Protein AF-A0A7S0KHK6-F1 (afdb_monomer_lite)

Sequence (262 aa):
MYAVAAAAARRMGAGAVAGDLAAAVVPAAARDAVLGWDGSGAPGTSSSSAAAAAARRASKTATTDGKKRKKGKGGAWGTAGAAEMEEYIASGGLIDQRGGVAGGGFAAATAATRAAALECLEAVLTSAGAALKPSVRTLADAAAAEAACAAVATATAPPSSPAFLEASTPAQLAVRSAAYDALLASVLAPRPFRPTNLALASALFRRARTFDPALARVAGRAMLCLEAVVHPAAPPLHPRAIAPPRELLYGGGGGGGGDDDG

Organism: Micromonas pusilla (NCBI:txid38833)

Secondary structure (DSSP, 8-state):
-HHHHHHHHHHS-HHHIIIIIHHHHHHHHHHHHHH---S--STT-SSHHHHHHHHHHHHHHS-S-----------TT-STTHHHHHHHHHTTTTGGG-PPPPPSHHHHHHHHHHHHHHHHHHHHHHHHTTTS-HHHHHHHHHHHHHHHHHHHHHHTS-TTSHHHHHHTSHHHHHHHHHHHHHHHHHHHS--SS--TTHHHHHHHHHHHHHH-TTTHHHHHHHHHHHHHHHS--SS-SSGGGTS--HHHHS------------

pLDDT: mean 73.29, std 21.44, range [31.55, 97.62]

Radius of gyration: 22.01 Å; chains: 1; bounding box: 81×47×45 Å

Foldseek 3Di:
DLLVLLVCLLVDAQVVLQPPSLVPQLVVLLLLLQQFDPPPPDVPDDDCVVVVVVLVVVVVVPPPDDDPDDPPQDPPAGCQPVVLVVVCVSVVHSVNVHDDDDDDPSVLNRLQSNLSSLSSLLSSLQRHLAPHDSNSLSSLLSSLLNLQVVLLCLLQDDPPDPSVVVCPDPSNVSSNLSSLSSNLSQQPRDDPDHRPCLVVLLVSLVSCLVRNVSCVVVSVVSNVVSCCVVCVPDDPPDPCVVPPPPCVPPDDDDDDDDPDDD

Structure (mmCIF, N/CA/C/O backbone):
data_AF-A0A7S0KHK6-F1
#
_entry.id   AF-A0A7S0KHK6-F1
#
loop_
_atom_site.group_PDB
_atom_site.id
_atom_site.type_symbol
_atom_site.label_atom_id
_atom_site.label_alt_id
_atom_site.label_comp_id
_atom_site.label_asym_id
_atom_site.label_entity_id
_atom_site.label_seq_id
_atom_site.pdbx_PDB_ins_code
_atom_site.Cartn_x
_atom_site.Cartn_y
_atom_site.Cartn_z
_atom_site.occupancy
_atom_site.B_iso_or_equiv
_atom_site.auth_seq_id
_atom_site.auth_comp_id
_atom_site.auth_asym_id
_atom_site.auth_atom_id
_atom_site.pdbx_PDB_model_num
ATOM 1 N N . MET A 1 1 ? 5.853 -14.079 8.523 1.00 81.88 1 MET A N 1
ATOM 2 C CA . MET A 1 1 ? 5.115 -13.286 9.532 1.00 81.88 1 MET A CA 1
ATOM 3 C C . MET A 1 1 ? 4.101 -12.351 8.871 1.00 81.88 1 MET A C 1
ATOM 5 O O . MET A 1 1 ? 2.916 -12.543 9.107 1.00 81.88 1 MET A O 1
ATOM 9 N N . TYR A 1 2 ? 4.510 -11.454 7.963 1.00 92.00 2 TYR A N 1
ATOM 10 C CA . TYR A 1 2 ? 3.593 -10.513 7.292 1.00 92.00 2 TYR A CA 1
ATOM 11 C C . TYR A 1 2 ? 2.405 -11.147 6.561 1.00 92.00 2 TYR A C 1
ATOM 13 O O . TYR A 1 2 ? 1.289 -10.676 6.728 1.00 92.00 2 TYR A O 1
ATOM 21 N N . ALA A 1 3 ? 2.594 -12.257 5.841 1.00 91.00 3 ALA A N 1
ATOM 22 C CA . ALA A 1 3 ? 1.481 -12.940 5.168 1.00 91.00 3 ALA A CA 1
ATOM 23 C C . ALA A 1 3 ? 0.381 -13.409 6.146 1.00 91.00 3 ALA A C 1
ATOM 25 O O . ALA A 1 3 ? -0.808 -13.294 5.856 1.00 91.00 3 ALA A O 1
ATOM 26 N N . VAL A 1 4 ? 0.775 -13.892 7.331 1.00 92.62 4 VAL A N 1
ATOM 27 C CA . VAL A 1 4 ? -0.163 -14.311 8.385 1.00 92.62 4 VAL A CA 1
ATOM 28 C C . VAL A 1 4 ? -0.861 -13.094 8.986 1.00 92.62 4 VAL A C 1
ATOM 30 O O . VAL A 1 4 ? -2.076 -13.112 9.146 1.00 92.62 4 VAL A O 1
ATOM 33 N N . ALA A 1 5 ? -0.116 -12.018 9.256 1.00 92.62 5 ALA A N 1
ATOM 34 C CA . ALA A 1 5 ? -0.681 -10.769 9.757 1.00 92.62 5 ALA A CA 1
ATOM 35 C C . ALA A 1 5 ? -1.666 -10.137 8.759 1.00 92.62 5 ALA A C 1
ATOM 37 O O . ALA A 1 5 ? -2.739 -9.700 9.162 1.00 92.62 5 ALA A O 1
ATOM 38 N N . ALA A 1 6 ? -1.359 -10.161 7.461 1.00 93.94 6 ALA A N 1
ATOM 39 C CA . ALA A 1 6 ? -2.245 -9.688 6.403 1.00 93.94 6 ALA A CA 1
ATOM 40 C C . ALA A 1 6 ? -3.526 -10.534 6.320 1.00 93.94 6 ALA A C 1
ATOM 42 O O . ALA A 1 6 ? -4.631 -9.996 6.252 1.00 93.94 6 ALA A O 1
ATOM 43 N N . ALA A 1 7 ? -3.400 -11.865 6.370 1.00 93.88 7 ALA A N 1
ATOM 44 C CA . ALA A 1 7 ? -4.550 -12.767 6.383 1.00 93.88 7 ALA A CA 1
ATOM 45 C C . ALA A 1 7 ? -5.432 -12.567 7.627 1.00 93.88 7 ALA A C 1
ATOM 47 O O . ALA A 1 7 ? -6.658 -12.579 7.512 1.00 93.88 7 ALA A O 1
ATOM 48 N N . ALA A 1 8 ? -4.817 -12.351 8.793 1.00 92.19 8 ALA A N 1
ATOM 49 C CA . ALA A 1 8 ? -5.516 -12.039 10.033 1.00 92.19 8 ALA A CA 1
ATOM 50 C C . ALA A 1 8 ? -6.232 -10.685 9.936 1.00 92.19 8 ALA A C 1
ATOM 52 O O . ALA A 1 8 ? -7.435 -10.622 10.175 1.00 92.19 8 ALA A O 1
ATOM 53 N N . ALA A 1 9 ? -5.539 -9.633 9.487 1.00 92.69 9 ALA A N 1
ATOM 54 C CA . ALA A 1 9 ? -6.107 -8.296 9.337 1.00 92.69 9 ALA A CA 1
ATOM 55 C C . ALA A 1 9 ? -7.369 -8.301 8.462 1.00 92.69 9 ALA A C 1
ATOM 57 O O . ALA A 1 9 ? -8.385 -7.754 8.871 1.00 92.69 9 ALA A O 1
ATOM 58 N N . ARG A 1 10 ? -7.345 -9.014 7.327 1.00 93.81 10 ARG A N 1
ATOM 59 C CA . ARG A 1 10 ? -8.491 -9.116 6.401 1.00 93.81 10 ARG A CA 1
ATOM 60 C C . ARG A 1 10 ? -9.704 -9.862 6.962 1.00 93.81 10 ARG A C 1
ATOM 62 O O . ARG A 1 10 ? -10.789 -9.755 6.398 1.00 93.81 10 ARG A O 1
ATOM 69 N N . ARG A 1 11 ? -9.528 -10.678 8.005 1.00 92.31 11 ARG A N 1
ATOM 70 C CA . ARG A 1 11 ? -10.595 -11.516 8.589 1.00 92.31 11 ARG A CA 1
ATOM 71 C C . ARG A 1 11 ? -11.067 -11.030 9.953 1.00 92.31 11 ARG A C 1
ATOM 73 O O . ARG A 1 11 ? -12.131 -11.437 10.408 1.00 92.31 11 ARG A O 1
ATOM 80 N N . MET A 1 12 ? -10.272 -10.202 10.616 1.00 88.88 12 MET A N 1
ATOM 81 C CA . MET A 1 12 ? -10.577 -9.653 11.929 1.00 88.88 12 MET A CA 1
ATOM 82 C C . MET A 1 12 ? -11.410 -8.373 11.810 1.00 88.88 12 MET A C 1
ATOM 84 O O . MET A 1 12 ? -11.347 -7.651 10.820 1.00 88.88 12 MET A O 1
ATOM 88 N N . GLY A 1 13 ? -12.183 -8.065 12.852 1.00 84.94 13 GLY A N 1
ATOM 89 C CA . GLY A 1 13 ? -12.874 -6.780 12.947 1.00 84.94 13 GLY A CA 1
ATOM 90 C C . GLY A 1 13 ? -11.894 -5.618 13.145 1.00 84.94 13 GLY A C 1
ATOM 91 O O . GLY A 1 13 ? -10.849 -5.782 13.781 1.00 84.94 13 GLY A O 1
ATOM 92 N N . ALA A 1 14 ? -12.267 -4.427 12.666 1.00 86.31 14 ALA A N 1
ATOM 93 C CA . ALA A 1 14 ? -11.428 -3.224 12.694 1.00 86.31 14 ALA A CA 1
ATOM 94 C C . ALA A 1 14 ? -10.821 -2.919 14.077 1.00 86.31 14 ALA A C 1
ATOM 96 O O . ALA A 1 14 ? -9.656 -2.543 14.165 1.00 86.31 14 ALA A O 1
ATOM 97 N N . GLY A 1 15 ? -11.576 -3.133 15.163 1.00 85.19 15 GLY A N 1
ATOM 98 C CA . GLY A 1 15 ? -11.089 -2.912 16.530 1.00 85.19 15 GLY A CA 1
ATOM 99 C C . GLY A 1 15 ? -9.951 -3.853 16.941 1.00 85.19 15 GLY A C 1
ATOM 100 O O . GLY A 1 15 ? -8.974 -3.410 17.536 1.00 85.19 15 GLY A O 1
ATOM 101 N N . ALA A 1 16 ? -10.034 -5.134 16.572 1.00 86.62 16 ALA A N 1
ATOM 102 C CA . ALA A 1 16 ? -9.011 -6.122 16.914 1.00 86.62 16 ALA A CA 1
ATOM 103 C C . ALA A 1 16 ? -7.722 -5.919 16.099 1.00 86.62 16 ALA A C 1
ATOM 105 O O . ALA A 1 16 ? -6.622 -6.124 16.604 1.00 86.62 16 ALA A O 1
ATOM 106 N N . VAL A 1 17 ? -7.852 -5.468 14.848 1.00 90.62 17 VAL A N 1
ATOM 107 C CA . VAL A 1 17 ? -6.704 -5.103 14.008 1.00 90.62 17 VAL A CA 1
ATOM 108 C C . VAL A 1 17 ? -6.048 -3.813 14.504 1.00 90.62 17 VAL A C 1
ATOM 110 O O . VAL A 1 17 ? -4.824 -3.752 14.579 1.00 90.62 17 VAL A O 1
ATOM 113 N N . ALA A 1 18 ? -6.839 -2.798 14.868 1.00 89.31 18 ALA A N 1
ATOM 114 C CA . ALA A 1 18 ? -6.330 -1.498 15.302 1.00 89.31 18 ALA A CA 1
ATOM 115 C C . ALA A 1 18 ? -5.596 -1.512 16.650 1.00 89.31 18 ALA A C 1
ATOM 117 O O . ALA A 1 18 ? -4.790 -0.615 16.899 1.00 89.31 18 ALA A O 1
ATOM 118 N N . GLY A 1 19 ? -5.887 -2.499 17.501 1.00 87.44 19 GLY A N 1
ATOM 119 C CA . GLY A 1 19 ? -5.210 -2.715 18.776 1.00 87.44 19 GLY A CA 1
ATOM 120 C C . GLY A 1 19 ? -3.827 -3.348 18.605 1.00 87.44 19 GLY A C 1
ATOM 121 O O . GLY A 1 19 ? -2.930 -2.789 17.969 1.00 87.44 19 GLY A O 1
ATOM 122 N N . ASP A 1 20 ? -3.650 -4.531 19.188 1.00 85.69 20 ASP A N 1
ATOM 123 C CA . ASP A 1 20 ? -2.327 -5.146 19.338 1.00 85.69 20 ASP A CA 1
ATOM 124 C C . ASP A 1 20 ? -1.702 -5.573 18.005 1.00 85.69 20 ASP A C 1
ATOM 126 O O . ASP A 1 20 ? -0.485 -5.482 17.839 1.00 85.69 20 ASP A O 1
ATOM 130 N N . LEU A 1 21 ? -2.514 -5.985 17.023 1.00 90.69 21 LEU A N 1
ATOM 131 C CA . LEU A 1 21 ? -2.004 -6.446 15.730 1.00 90.69 21 LEU A CA 1
ATOM 132 C C . LEU A 1 21 ? -1.277 -5.323 14.979 1.00 90.69 21 LEU A C 1
ATOM 134 O O . LEU A 1 21 ? -0.127 -5.495 14.569 1.00 90.69 21 LEU A O 1
ATOM 138 N N . ALA A 1 22 ? -1.921 -4.166 14.807 1.00 91.12 22 ALA A N 1
ATOM 139 C CA . ALA A 1 22 ? -1.300 -3.036 14.129 1.00 91.12 22 ALA A CA 1
ATOM 140 C C . ALA A 1 22 ? -0.099 -2.496 14.916 1.00 91.12 22 ALA A C 1
ATOM 142 O O . ALA A 1 22 ? 0.933 -2.201 14.315 1.00 91.12 22 ALA A O 1
ATOM 143 N N . ALA A 1 23 ? -0.198 -2.416 16.247 1.00 87.81 23 ALA A N 1
ATOM 144 C CA . ALA A 1 23 ? 0.905 -1.963 17.092 1.00 87.81 23 ALA A CA 1
ATOM 145 C C . ALA A 1 23 ? 2.147 -2.865 16.977 1.00 87.81 23 ALA A C 1
ATOM 147 O O . ALA A 1 23 ? 3.268 -2.357 16.951 1.00 87.81 23 ALA A O 1
ATOM 148 N N . ALA A 1 24 ? 1.957 -4.183 16.865 1.00 89.62 24 ALA A N 1
ATOM 149 C CA . ALA A 1 24 ? 3.049 -5.143 16.751 1.00 89.62 24 ALA A CA 1
ATOM 150 C C . ALA A 1 24 ? 3.665 -5.195 15.344 1.00 89.62 24 ALA A C 1
ATOM 152 O O . ALA A 1 24 ? 4.881 -5.331 15.209 1.00 89.62 24 ALA A O 1
ATOM 153 N N . VAL A 1 25 ? 2.846 -5.110 14.289 1.00 93.25 25 VAL A N 1
ATOM 154 C CA . VAL A 1 25 ? 3.297 -5.436 12.925 1.00 93.25 25 VAL A CA 1
ATOM 155 C C . VAL A 1 25 ? 3.642 -4.202 12.095 1.00 93.25 25 VAL A C 1
ATOM 157 O O . VAL A 1 25 ? 4.604 -4.248 11.329 1.00 93.25 25 VAL A O 1
ATOM 160 N N . VAL A 1 26 ? 2.916 -3.089 12.242 1.00 91.81 26 VAL A N 1
ATOM 161 C CA . VAL A 1 26 ? 3.107 -1.900 11.387 1.00 91.81 26 VAL A CA 1
ATOM 162 C C . VAL A 1 26 ? 4.513 -1.302 11.496 1.00 91.81 26 VAL A C 1
ATOM 164 O O . VAL A 1 26 ? 5.059 -0.976 10.446 1.00 91.81 26 VAL A O 1
ATOM 167 N N . PRO A 1 27 ? 5.157 -1.181 12.675 1.00 90.12 27 PRO A N 1
ATOM 168 C CA . PRO A 1 27 ? 6.508 -0.621 12.745 1.00 90.12 27 PRO A CA 1
ATOM 169 C C . PRO A 1 27 ? 7.548 -1.426 11.955 1.00 90.12 27 PRO A C 1
ATOM 171 O O . PRO A 1 27 ? 8.357 -0.849 11.228 1.00 90.12 27 PRO A O 1
ATOM 174 N N . ALA A 1 28 ? 7.497 -2.757 12.059 1.00 88.56 28 ALA A N 1
ATOM 175 C CA . ALA A 1 28 ? 8.385 -3.646 11.317 1.00 88.56 28 ALA A CA 1
ATOM 176 C C . ALA A 1 28 ? 8.045 -3.649 9.819 1.00 88.56 28 ALA A C 1
ATOM 178 O O . ALA A 1 28 ? 8.931 -3.464 8.987 1.00 88.56 28 ALA A O 1
ATOM 179 N N . ALA A 1 29 ? 6.756 -3.754 9.476 1.00 92.25 29 ALA A N 1
ATOM 180 C CA . ALA A 1 29 ? 6.300 -3.751 8.089 1.00 92.25 29 ALA A CA 1
ATOM 181 C C . ALA A 1 29 ? 6.625 -2.429 7.376 1.00 92.25 29 ALA A C 1
ATOM 183 O O . ALA A 1 29 ? 7.051 -2.442 6.226 1.00 92.25 29 ALA A O 1
ATOM 184 N N . ALA A 1 30 ? 6.479 -1.288 8.054 1.00 88.38 30 ALA A N 1
ATOM 185 C CA . ALA A 1 30 ? 6.850 0.019 7.523 1.00 88.38 30 ALA A CA 1
ATOM 186 C C . ALA A 1 30 ? 8.341 0.072 7.183 1.00 88.38 30 ALA A C 1
ATOM 188 O O . ALA A 1 30 ? 8.700 0.413 6.056 1.00 88.38 30 ALA A O 1
ATOM 189 N N . ARG A 1 31 ? 9.198 -0.335 8.128 1.00 86.31 31 ARG A N 1
ATOM 190 C CA . ARG A 1 31 ? 10.650 -0.388 7.935 1.00 86.31 31 ARG A CA 1
ATOM 191 C C . ARG A 1 31 ? 11.031 -1.284 6.760 1.00 86.31 31 ARG A C 1
ATOM 193 O O . ARG A 1 31 ? 11.729 -0.832 5.853 1.00 86.31 31 ARG A O 1
ATOM 200 N N . ASP A 1 32 ? 10.526 -2.511 6.746 1.00 88.38 32 ASP A N 1
ATOM 201 C CA . ASP A 1 32 ? 10.856 -3.490 5.715 1.00 88.38 32 ASP A CA 1
ATOM 202 C C . ASP A 1 32 ? 10.318 -3.076 4.345 1.00 88.38 32 ASP A C 1
ATOM 204 O O . ASP A 1 32 ? 11.004 -3.279 3.350 1.00 88.38 32 ASP A O 1
ATOM 208 N N . ALA A 1 33 ? 9.151 -2.429 4.263 1.00 87.88 33 ALA A N 1
ATOM 209 C CA . ALA A 1 33 ? 8.590 -1.926 3.009 1.00 87.88 33 ALA A CA 1
ATOM 210 C C . ALA A 1 33 ? 9.519 -0.919 2.302 1.00 87.88 33 ALA A C 1
ATOM 212 O O . ALA A 1 33 ? 9.652 -0.940 1.069 1.00 87.88 33 ALA A O 1
ATOM 213 N N . VAL A 1 34 ? 10.202 -0.055 3.059 1.00 82.31 34 VAL A N 1
ATOM 214 C CA . VAL A 1 34 ? 11.057 1.005 2.498 1.00 82.31 34 VAL A CA 1
ATOM 215 C C . VAL A 1 34 ? 12.521 0.591 2.386 1.00 82.31 34 VAL A C 1
ATOM 217 O O . VAL A 1 34 ? 13.144 0.838 1.346 1.00 82.31 34 VAL A O 1
ATOM 220 N N . LEU A 1 35 ? 13.064 -0.034 3.431 1.00 72.88 35 LEU A N 1
ATOM 221 C CA . LEU A 1 35 ? 14.486 -0.368 3.534 1.00 72.88 35 LEU A CA 1
ATOM 222 C C . LEU A 1 35 ? 14.809 -1.763 2.989 1.00 72.88 35 LEU A C 1
ATOM 224 O O . LEU A 1 35 ? 15.928 -1.995 2.539 1.00 72.88 35 LEU A O 1
ATOM 228 N N . GLY A 1 36 ? 13.828 -2.665 2.955 1.00 65.94 36 GLY A N 1
ATOM 229 C CA . GLY A 1 36 ? 14.060 -4.069 2.650 1.00 65.94 36 GLY A CA 1
ATOM 230 C C . GLY A 1 36 ? 14.569 -4.869 3.848 1.00 65.94 36 GLY A C 1
ATOM 231 O O . GLY A 1 36 ? 14.691 -4.353 4.955 1.00 65.94 36 GLY A O 1
ATOM 232 N N . TRP A 1 37 ? 14.837 -6.154 3.616 1.00 57.38 37 TRP A N 1
ATOM 233 C CA . TRP A 1 37 ? 15.312 -7.075 4.645 1.00 57.38 37 TRP A CA 1
ATOM 234 C C . TRP A 1 37 ? 16.825 -6.920 4.837 1.00 57.38 37 TRP A C 1
ATOM 236 O O . TRP A 1 37 ? 17.583 -7.066 3.879 1.00 57.38 37 TRP A O 1
ATOM 246 N N . ASP A 1 38 ? 17.272 -6.645 6.065 1.00 56.84 38 ASP A N 1
ATOM 247 C CA . ASP A 1 38 ? 18.697 -6.453 6.379 1.00 56.84 38 ASP A CA 1
ATOM 248 C C . ASP A 1 38 ? 19.436 -7.754 6.742 1.00 56.84 38 ASP A C 1
ATOM 250 O O . ASP A 1 38 ? 20.618 -7.726 7.080 1.00 56.84 38 ASP A O 1
ATOM 254 N N . GLY A 1 39 ? 18.762 -8.909 6.661 1.00 47.31 39 GLY A N 1
ATOM 255 C CA . GLY A 1 39 ? 19.357 -10.217 6.947 1.00 47.31 39 GLY A CA 1
ATOM 256 C C . GLY A 1 39 ? 19.631 -1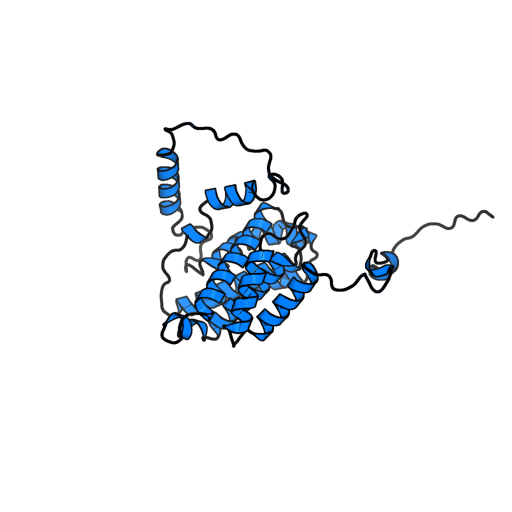0.479 8.431 1.00 47.31 39 GLY A C 1
ATOM 257 O O . GLY A 1 39 ? 19.929 -11.615 8.804 1.00 47.31 39 GLY A O 1
ATOM 258 N N . SER A 1 40 ? 19.493 -9.473 9.298 1.00 45.41 40 SER A N 1
ATOM 259 C CA . SER A 1 40 ? 19.604 -9.652 10.736 1.00 45.41 40 SER A CA 1
ATOM 260 C C . SER A 1 40 ? 18.261 -10.183 11.240 1.00 45.41 40 SER A C 1
ATOM 262 O O . SER A 1 40 ? 17.252 -9.490 11.307 1.00 45.41 40 SER A O 1
ATOM 264 N N . GLY A 1 41 ? 18.197 -11.469 11.574 1.00 40.91 41 GLY A N 1
ATOM 265 C CA . GLY A 1 41 ? 17.008 -12.088 12.178 1.00 40.91 41 GLY A CA 1
ATOM 266 C C . GLY A 1 41 ? 16.662 -11.552 13.578 1.00 40.91 41 GLY A C 1
ATOM 267 O O . GLY A 1 41 ? 15.986 -12.238 14.338 1.00 40.91 41 GLY A O 1
ATOM 268 N N . ALA A 1 42 ? 17.152 -10.367 13.946 1.00 32.06 42 ALA A N 1
ATOM 269 C CA . ALA A 1 42 ? 17.004 -9.762 15.252 1.00 32.06 42 ALA A CA 1
ATOM 270 C C . ALA A 1 42 ? 16.137 -8.497 15.145 1.00 32.06 42 ALA A C 1
ATOM 272 O O . ALA A 1 42 ? 16.485 -7.571 14.406 1.00 32.06 42 ALA A O 1
ATOM 273 N N . PRO A 1 43 ? 15.032 -8.397 15.905 1.00 36.16 43 PRO A N 1
ATOM 274 C CA . PRO A 1 43 ? 14.301 -7.148 16.019 1.00 36.16 43 PRO A CA 1
ATOM 275 C C . PRO A 1 43 ? 15.205 -6.115 16.712 1.00 36.16 43 PRO A C 1
ATOM 277 O O . PRO A 1 43 ? 15.337 -6.103 17.931 1.00 36.16 43 PRO A O 1
ATOM 280 N N . GLY A 1 44 ? 15.850 -5.251 15.924 1.00 39.69 44 GLY A N 1
ATOM 281 C CA . GLY A 1 44 ? 16.466 -4.017 16.420 1.00 39.69 44 GLY A CA 1
ATOM 282 C C . GLY A 1 44 ? 17.990 -3.895 16.367 1.00 39.69 44 GLY A C 1
ATOM 283 O O . GLY A 1 44 ? 18.496 -2.878 16.838 1.00 39.69 44 GLY A O 1
ATOM 284 N N . THR A 1 45 ? 18.739 -4.828 15.776 1.00 38.44 45 THR A N 1
ATOM 285 C CA . THR A 1 45 ? 20.214 -4.733 15.762 1.00 38.44 45 THR A CA 1
ATOM 286 C C . THR A 1 45 ? 20.828 -4.786 14.369 1.00 38.44 45 THR A C 1
ATOM 288 O O . THR A 1 45 ? 21.511 -5.744 14.032 1.00 38.44 45 THR A O 1
ATOM 291 N N . SER A 1 46 ? 20.694 -3.690 13.622 1.00 36.66 46 SER A N 1
ATOM 292 C CA . SER A 1 46 ? 21.777 -3.204 12.754 1.00 36.66 46 SER A CA 1
ATOM 293 C C . SER A 1 46 ? 21.572 -1.732 12.381 1.00 36.66 46 SER A C 1
ATOM 295 O O . SER A 1 46 ? 20.449 -1.303 12.143 1.00 36.66 46 SER A O 1
ATOM 297 N N . SER A 1 47 ? 22.684 -0.982 12.390 1.00 38.53 47 SER A N 1
ATOM 298 C CA . SER A 1 47 ? 22.910 0.454 12.089 1.00 38.53 47 SER A CA 1
ATOM 299 C C . SER A 1 47 ? 22.354 1.538 13.034 1.00 38.53 47 SER A C 1
ATOM 301 O O . SER A 1 47 ? 22.877 2.657 13.035 1.00 38.53 47 SER A O 1
ATOM 303 N N . SER A 1 48 ? 21.399 1.224 13.915 1.00 44.88 48 SER A N 1
ATOM 304 C CA . SER A 1 48 ? 20.773 2.213 14.813 1.00 44.88 48 SER A CA 1
ATOM 305 C C . SER A 1 48 ? 21.731 2.868 15.819 1.00 44.88 48 SER A C 1
ATOM 307 O O . SER A 1 48 ? 21.520 4.022 16.178 1.00 44.88 48 SER A O 1
ATOM 309 N N . SER A 1 49 ? 22.815 2.213 16.248 1.00 40.97 49 SER A N 1
ATOM 310 C CA . SER A 1 49 ? 23.755 2.803 17.219 1.00 40.97 49 SER A CA 1
ATOM 311 C C . SER A 1 49 ? 24.639 3.901 16.617 1.00 40.97 49 SER A C 1
ATOM 313 O O . SER A 1 49 ? 24.913 4.896 17.287 1.00 40.97 49 SER A O 1
ATOM 315 N N . ALA A 1 50 ? 25.034 3.777 15.346 1.00 38.59 50 ALA A N 1
ATOM 316 C CA . ALA A 1 50 ? 25.833 4.786 14.649 1.00 38.59 50 ALA A CA 1
ATOM 317 C C . ALA A 1 50 ? 24.967 5.966 14.174 1.00 38.59 50 ALA A C 1
ATOM 319 O O . ALA A 1 50 ? 25.349 7.122 14.360 1.00 38.59 50 ALA A O 1
ATOM 320 N N . ALA A 1 51 ? 23.766 5.688 13.653 1.00 40.53 51 ALA A N 1
ATOM 321 C CA . ALA A 1 51 ? 22.808 6.714 13.242 1.00 40.53 51 ALA A CA 1
ATOM 322 C C . ALA A 1 51 ? 22.221 7.483 14.445 1.00 40.53 51 ALA A C 1
ATOM 324 O O . ALA A 1 51 ? 22.154 8.711 14.415 1.00 40.53 51 ALA A O 1
ATOM 325 N N . ALA A 1 52 ? 21.905 6.807 15.560 1.00 40.59 52 ALA A N 1
ATOM 326 C CA . ALA A 1 52 ? 21.468 7.472 16.792 1.00 40.59 52 ALA A CA 1
ATOM 327 C C . ALA A 1 52 ? 22.600 8.266 17.469 1.00 40.59 52 ALA A C 1
ATOM 329 O O . ALA A 1 52 ? 22.341 9.304 18.083 1.00 40.59 52 ALA A O 1
ATOM 330 N N . ALA A 1 53 ? 23.860 7.828 17.346 1.00 38.72 53 ALA A N 1
ATOM 331 C CA . ALA A 1 53 ? 25.016 8.599 17.807 1.00 38.72 53 ALA A CA 1
ATOM 332 C C . ALA A 1 53 ? 25.264 9.851 16.944 1.00 38.72 53 ALA A C 1
ATOM 334 O O . ALA A 1 53 ? 25.622 10.899 17.488 1.00 38.72 53 ALA A O 1
ATOM 335 N N . ALA A 1 54 ? 25.022 9.774 15.631 1.00 40.25 54 ALA A N 1
ATOM 336 C CA . ALA A 1 54 ? 25.084 10.915 14.718 1.00 40.25 54 ALA A CA 1
ATOM 337 C C . ALA A 1 54 ? 23.943 11.920 14.970 1.00 40.25 54 ALA A C 1
ATOM 339 O O . ALA A 1 54 ? 24.206 13.116 15.101 1.00 40.25 54 ALA A O 1
ATOM 340 N N . ALA A 1 55 ? 22.709 11.444 15.171 1.00 41.69 55 ALA A N 1
ATOM 341 C CA . ALA A 1 55 ? 21.557 12.277 15.528 1.00 41.69 55 ALA A CA 1
ATOM 342 C C . ALA A 1 55 ? 21.735 12.968 16.897 1.00 41.69 55 ALA A C 1
ATOM 344 O O . ALA A 1 55 ? 21.459 14.159 17.036 1.00 41.69 55 ALA A O 1
ATOM 345 N N . ARG A 1 56 ? 22.300 12.268 17.897 1.00 43.34 56 ARG A N 1
ATOM 346 C CA . ARG A 1 56 ? 22.659 12.851 19.209 1.00 43.34 56 ARG A CA 1
ATOM 347 C C . ARG A 1 56 ? 23.819 13.848 19.152 1.00 43.34 56 ARG A C 1
ATOM 349 O O . ARG A 1 56 ? 23.910 14.723 20.015 1.00 43.34 56 ARG A O 1
ATOM 356 N N . ARG A 1 57 ? 24.731 13.720 18.180 1.00 40.91 57 ARG A N 1
ATOM 357 C CA . ARG A 1 57 ? 25.790 14.714 17.931 1.00 40.91 57 ARG A CA 1
ATOM 358 C C . ARG A 1 57 ? 25.228 15.961 17.251 1.00 40.91 57 ARG A C 1
ATOM 360 O O . ARG A 1 57 ? 25.543 17.056 17.704 1.00 40.91 57 ARG A O 1
ATOM 367 N N . ALA A 1 58 ? 24.344 15.800 16.266 1.00 43.91 58 ALA A N 1
ATOM 368 C CA . ALA A 1 58 ? 23.672 16.909 15.588 1.00 43.91 58 ALA A CA 1
ATOM 369 C C . ALA A 1 58 ? 22.742 17.704 16.527 1.00 43.91 58 ALA A C 1
ATOM 371 O O . ALA A 1 58 ? 22.695 18.932 16.463 1.00 43.91 58 ALA A O 1
ATOM 372 N N . SER A 1 59 ? 22.070 17.034 17.471 1.00 45.06 59 SER A N 1
ATOM 373 C CA . SER A 1 59 ? 21.229 17.703 18.474 1.00 45.06 59 SER A CA 1
ATOM 374 C C . SER A 1 59 ? 22.030 18.482 19.527 1.00 45.06 59 SER A C 1
ATOM 376 O O . SER A 1 59 ? 21.489 19.390 20.151 1.00 45.06 59 SER A O 1
ATOM 378 N N . LYS A 1 60 ? 23.310 18.142 19.746 1.00 40.41 60 LYS A N 1
ATOM 379 C CA . LYS A 1 60 ? 24.206 18.860 20.673 1.00 40.41 60 LYS A CA 1
ATOM 380 C C . LYS A 1 60 ? 24.897 20.068 20.039 1.00 40.41 60 LYS A C 1
ATOM 382 O O . LYS A 1 60 ? 25.322 20.952 20.772 1.00 40.41 60 LYS A O 1
ATOM 387 N N . THR A 1 61 ? 25.001 20.131 18.712 1.00 38.28 61 THR A N 1
ATOM 388 C CA . THR A 1 61 ? 25.589 21.279 17.999 1.00 38.28 61 THR A CA 1
ATOM 389 C C . THR A 1 61 ? 24.566 22.354 17.623 1.00 38.28 61 THR A C 1
ATOM 391 O O . THR A 1 61 ? 24.959 23.435 17.203 1.00 38.28 61 THR A O 1
ATOM 394 N N . ALA A 1 62 ? 23.264 22.104 17.804 1.00 39.16 62 ALA A N 1
ATOM 395 C CA . ALA A 1 62 ? 22.188 23.039 17.456 1.00 39.16 62 ALA A CA 1
ATOM 396 C C . ALA A 1 62 ? 21.728 23.959 18.610 1.00 39.16 62 ALA A C 1
ATOM 398 O O . ALA A 1 62 ? 20.696 24.620 18.497 1.00 39.16 62 ALA A O 1
ATOM 399 N N . THR A 1 63 ? 22.460 24.029 19.728 1.00 39.28 63 THR A N 1
ATOM 400 C CA . THR A 1 63 ? 22.100 24.877 20.879 1.00 39.28 63 THR A CA 1
ATOM 401 C C . THR A 1 63 ? 22.988 26.107 21.018 1.00 39.28 63 THR A C 1
ATOM 403 O O . THR A 1 63 ? 23.529 26.329 22.090 1.00 39.28 63 THR A O 1
ATOM 406 N N . THR A 1 64 ? 23.113 26.924 19.974 1.00 39.69 64 THR A N 1
ATOM 407 C CA . THR A 1 64 ? 23.477 28.350 20.092 1.00 39.69 64 THR A CA 1
ATOM 408 C C . THR A 1 64 ? 23.032 29.096 18.832 1.00 39.69 64 THR A C 1
ATOM 410 O O . THR A 1 64 ? 23.857 29.451 18.005 1.00 39.69 64 THR A O 1
ATOM 413 N N . ASP A 1 65 ? 21.728 29.289 18.633 1.00 32.53 65 ASP A N 1
ATOM 414 C CA . ASP A 1 65 ? 21.241 30.638 18.324 1.00 32.53 65 ASP A CA 1
ATOM 415 C C . ASP A 1 65 ? 19.716 30.710 18.366 1.00 32.53 65 ASP A C 1
ATOM 417 O O . ASP A 1 65 ? 18.979 30.033 17.645 1.00 32.53 65 ASP A O 1
ATOM 421 N N . GLY A 1 66 ? 19.232 31.529 19.291 1.00 43.72 66 GLY A N 1
ATOM 422 C CA . GLY A 1 66 ? 17.823 31.695 19.579 1.00 43.72 66 GLY A CA 1
ATOM 423 C C . GLY A 1 66 ? 17.156 32.666 18.614 1.00 43.72 66 GLY A C 1
ATOM 424 O O . GLY A 1 66 ? 17.301 33.878 18.735 1.00 43.72 66 GLY A O 1
ATOM 425 N N . LYS A 1 67 ? 16.268 32.149 17.766 1.00 35.66 67 LYS A N 1
ATOM 426 C CA . LYS A 1 67 ? 15.064 32.882 17.355 1.00 35.66 67 LYS A CA 1
ATOM 427 C C . LYS A 1 67 ? 13.875 31.936 17.419 1.00 35.66 67 LYS A C 1
ATOM 429 O O . LYS A 1 67 ? 13.576 31.214 16.472 1.00 35.66 67 LYS A O 1
ATOM 434 N N . LYS A 1 68 ? 13.188 31.936 18.570 1.00 39.94 68 LYS A N 1
ATOM 435 C CA . LYS A 1 68 ? 11.889 31.270 18.749 1.00 39.94 68 LYS A CA 1
ATOM 436 C C . LYS A 1 68 ? 10.908 31.863 17.735 1.00 39.94 68 LYS A C 1
ATOM 438 O O . LYS A 1 68 ? 10.304 32.906 17.980 1.00 39.94 68 LYS A O 1
ATOM 443 N N . ARG A 1 69 ? 10.760 31.214 16.577 1.00 45.75 69 ARG A N 1
ATOM 444 C CA . ARG A 1 69 ? 9.695 31.526 15.622 1.00 45.75 69 ARG A CA 1
ATOM 445 C C . ARG A 1 69 ? 8.374 31.255 16.331 1.00 45.75 69 ARG A C 1
ATOM 447 O O . ARG A 1 69 ? 8.100 30.133 16.746 1.00 45.75 69 ARG A O 1
ATOM 454 N N . LYS A 1 70 ? 7.582 32.312 16.516 1.00 40.81 70 LYS A N 1
ATOM 455 C CA . LYS A 1 70 ? 6.223 32.251 17.059 1.00 40.81 70 LYS A CA 1
ATOM 456 C C . LYS A 1 70 ? 5.448 31.204 16.257 1.00 40.81 70 LYS A C 1
ATOM 458 O O . LYS A 1 70 ? 5.239 31.400 15.062 1.00 40.81 70 LYS A O 1
ATOM 463 N N . LYS A 1 71 ? 5.080 30.090 16.906 1.00 47.22 71 LYS A N 1
ATOM 464 C CA . LYS A 1 71 ? 4.234 29.026 16.348 1.00 47.22 71 LYS A CA 1
ATOM 465 C C . LYS A 1 71 ? 2.956 29.701 15.861 1.00 47.22 71 LYS A C 1
ATOM 467 O O . LYS A 1 71 ? 2.140 30.142 16.671 1.00 47.22 71 LYS A O 1
ATOM 472 N N . GLY A 1 72 ? 2.859 29.913 14.549 1.00 42.44 72 GLY A N 1
ATOM 473 C CA . GLY A 1 72 ? 1.672 30.496 13.944 1.00 42.44 72 GLY A CA 1
ATOM 474 C C . GLY A 1 72 ? 0.482 29.641 14.347 1.00 42.44 72 GLY A C 1
ATOM 475 O O . GLY A 1 72 ? 0.609 28.415 14.414 1.00 42.44 72 GLY A O 1
ATOM 476 N N . LYS A 1 73 ? -0.656 30.275 14.654 1.00 39.78 73 LYS A N 1
ATOM 477 C CA . LYS A 1 73 ? -1.931 29.556 14.702 1.00 39.78 73 LYS A CA 1
ATOM 478 C C . LYS A 1 73 ? -1.982 28.756 13.405 1.00 39.78 73 LYS A C 1
ATOM 480 O O . LYS A 1 73 ? -1.867 29.363 12.340 1.00 39.78 73 LYS A O 1
ATOM 485 N N . GLY A 1 74 ? -1.987 27.424 13.525 1.00 43.50 74 GLY A N 1
ATOM 486 C CA . GLY A 1 74 ? -1.987 26.525 12.377 1.00 43.50 74 GLY A CA 1
ATOM 487 C C . GLY A 1 74 ? -2.998 27.041 11.363 1.00 43.50 74 GLY A C 1
ATOM 488 O O . GLY A 1 74 ? -4.034 27.579 11.762 1.00 43.50 74 GLY A O 1
ATOM 489 N N . GLY A 1 75 ? -2.658 26.963 10.075 1.00 45.12 75 GLY A N 1
ATOM 490 C CA . GLY A 1 75 ? -3.576 27.360 9.008 1.00 45.12 75 GLY A CA 1
ATOM 491 C C . GLY A 1 75 ? -4.887 26.567 9.078 1.00 45.12 75 GLY A C 1
ATOM 492 O O . GLY A 1 75 ? -5.175 25.901 10.068 1.00 45.12 75 GLY A O 1
ATOM 493 N N . ALA A 1 76 ? -5.664 26.553 7.998 1.00 44.09 76 ALA A N 1
ATOM 494 C CA . ALA A 1 76 ? -6.969 25.871 7.907 1.00 44.09 76 ALA A CA 1
ATOM 495 C C . ALA A 1 76 ? -7.001 24.357 8.285 1.00 44.09 76 ALA A C 1
ATOM 497 O O . ALA A 1 76 ? -8.042 23.721 8.189 1.00 44.09 76 ALA A O 1
ATOM 498 N N . TRP A 1 77 ? -5.873 23.791 8.720 1.00 44.25 77 TRP A N 1
ATOM 499 C CA . TRP A 1 77 ? -5.565 22.391 8.994 1.00 44.25 77 TRP A CA 1
ATOM 500 C C . TRP A 1 77 ? -5.221 22.105 10.470 1.00 44.25 77 TRP A C 1
ATOM 502 O O . TRP A 1 77 ? -4.968 20.958 10.826 1.00 44.25 77 TRP A O 1
ATOM 512 N N . GLY A 1 78 ? -5.186 23.120 11.344 1.00 49.50 78 GLY A N 1
ATOM 513 C CA . GLY A 1 78 ? -4.785 22.940 12.745 1.00 49.50 78 GLY A CA 1
ATOM 514 C C . GLY A 1 78 ? -3.347 22.413 12.904 1.00 49.50 78 GLY A C 1
ATOM 515 O O . GLY A 1 78 ? -2.530 22.489 11.990 1.00 49.50 78 GLY A O 1
ATOM 516 N N . THR A 1 79 ? -3.002 21.923 14.098 1.00 46.91 79 THR A N 1
ATOM 517 C CA . THR A 1 79 ? -1.681 21.328 14.404 1.00 46.91 79 THR A CA 1
ATOM 518 C C . THR A 1 79 ? -1.666 19.798 14.318 1.00 46.91 79 THR A C 1
ATOM 520 O O . THR A 1 79 ? -0.599 19.195 14.432 1.00 46.91 79 THR A O 1
ATOM 523 N N . ALA A 1 80 ? -2.833 19.169 14.150 1.00 48.19 80 ALA A N 1
ATOM 524 C CA . ALA A 1 80 ? -2.986 17.720 14.067 1.00 48.19 80 ALA A CA 1
ATOM 525 C C . ALA A 1 80 ? -2.569 17.244 12.666 1.00 48.19 80 ALA A C 1
ATOM 527 O O . ALA A 1 80 ? -3.070 17.739 11.663 1.00 48.19 80 ALA A O 1
ATOM 528 N N . GLY A 1 81 ? -1.590 16.345 12.594 1.00 46.88 81 GLY A N 1
ATOM 529 C CA . GLY A 1 81 ? -0.913 15.945 11.355 1.00 46.88 81 GLY A CA 1
ATOM 530 C C . GLY A 1 81 ? 0.416 16.671 11.133 1.00 46.88 81 GLY A C 1
ATOM 531 O O . GLY A 1 81 ? 1.414 16.018 10.857 1.00 46.88 81 GLY A O 1
ATOM 532 N N . ALA A 1 82 ? 0.481 17.991 11.349 1.00 53.06 82 ALA A N 1
ATOM 533 C CA . ALA A 1 82 ? 1.743 18.734 11.249 1.00 53.06 82 ALA A CA 1
ATOM 534 C C . ALA A 1 82 ? 2.731 18.346 12.360 1.00 53.06 82 ALA A C 1
ATOM 536 O O . ALA A 1 82 ? 3.896 18.108 12.072 1.00 53.06 82 ALA A O 1
ATOM 537 N N . ALA A 1 83 ? 2.259 18.223 13.606 1.00 53.53 83 ALA A N 1
ATOM 538 C CA . ALA A 1 83 ? 3.104 17.828 14.735 1.00 53.53 83 ALA A CA 1
ATOM 539 C C . ALA A 1 83 ? 3.573 16.364 14.645 1.00 53.53 83 ALA A C 1
ATOM 541 O O . ALA A 1 83 ? 4.712 16.074 14.983 1.00 53.53 83 ALA A O 1
ATOM 542 N N . GLU A 1 84 ? 2.723 15.459 14.151 1.00 58.06 84 GLU A N 1
ATOM 543 C CA . GLU A 1 84 ? 3.077 14.043 13.956 1.00 58.06 84 GLU A CA 1
ATOM 544 C C . GLU A 1 84 ? 4.081 13.868 12.813 1.00 58.06 84 GLU A C 1
ATOM 546 O O . GLU A 1 84 ? 5.029 13.098 12.929 1.00 58.06 84 GLU A O 1
ATOM 551 N N . MET A 1 85 ? 3.895 14.610 11.716 1.00 56.78 85 MET A N 1
ATOM 552 C CA . MET A 1 85 ? 4.844 14.628 10.606 1.00 56.78 85 MET A CA 1
ATOM 553 C C . MET A 1 85 ? 6.174 15.261 11.031 1.00 56.78 85 MET A C 1
ATOM 555 O O . MET A 1 85 ? 7.230 14.775 10.649 1.00 56.78 85 MET A O 1
ATOM 559 N N . GLU A 1 86 ? 6.138 16.320 11.844 1.00 55.19 86 GLU A N 1
ATOM 560 C CA . GLU A 1 86 ? 7.330 16.969 12.396 1.00 55.19 86 GLU A CA 1
ATOM 561 C C . GLU A 1 86 ? 8.071 16.049 13.380 1.00 55.19 86 GLU A C 1
ATOM 563 O O . GLU A 1 86 ? 9.293 15.977 13.318 1.00 55.19 86 GLU A O 1
ATOM 568 N N . GLU A 1 87 ? 7.363 15.279 14.215 1.00 61.91 87 GLU A N 1
ATOM 569 C CA . GLU A 1 87 ? 7.947 14.242 15.083 1.00 61.91 87 GLU A CA 1
ATOM 570 C C . GLU A 1 87 ? 8.563 13.096 14.267 1.00 61.91 87 GLU A C 1
ATOM 572 O O . GLU A 1 87 ? 9.687 12.671 14.538 1.00 61.91 87 GLU A O 1
ATOM 577 N N . TYR A 1 88 ? 7.875 12.638 13.220 1.00 59.94 88 TYR A N 1
ATOM 578 C CA . TYR A 1 88 ? 8.394 11.625 12.305 1.00 59.94 88 TYR A CA 1
ATOM 579 C C . TYR A 1 88 ? 9.662 12.103 11.581 1.00 59.94 88 TYR A C 1
ATOM 581 O O . TYR A 1 88 ? 10.678 11.404 11.585 1.00 59.94 88 TYR A O 1
ATOM 589 N N . ILE A 1 89 ? 9.649 13.319 11.032 1.00 61.09 89 ILE A N 1
ATOM 590 C CA . ILE A 1 89 ? 10.819 13.934 10.391 1.00 61.09 89 ILE A CA 1
ATOM 591 C C . ILE A 1 89 ? 11.949 14.130 11.414 1.00 61.09 89 ILE A C 1
ATOM 593 O O . ILE A 1 89 ? 13.097 13.806 11.123 1.00 61.09 89 ILE A O 1
ATOM 597 N N . ALA A 1 90 ? 11.647 14.584 12.635 1.00 59.81 90 ALA A N 1
ATOM 598 C CA . ALA A 1 90 ? 12.636 14.760 13.701 1.00 59.81 90 ALA A CA 1
ATOM 599 C C . ALA A 1 90 ? 13.254 13.434 14.181 1.00 59.81 90 ALA A C 1
ATOM 601 O O . ALA A 1 90 ? 14.390 13.426 14.652 1.00 59.81 90 ALA A O 1
ATOM 602 N N . SER A 1 91 ? 12.542 12.311 14.030 1.00 58.88 91 SER A N 1
ATOM 603 C CA . SER A 1 91 ? 13.075 10.966 14.285 1.00 58.88 91 SER A CA 1
ATOM 604 C C . SER A 1 91 ? 14.012 10.442 13.181 1.00 58.88 91 SER A C 1
ATOM 606 O O . SER A 1 91 ? 14.559 9.346 13.313 1.00 58.88 91 SER A O 1
ATOM 608 N N . GLY A 1 92 ? 14.234 11.233 12.123 1.00 51.34 92 GLY A N 1
ATOM 609 C CA . GLY A 1 92 ? 15.066 10.899 10.963 1.00 51.34 92 GLY A CA 1
ATOM 610 C C . GLY A 1 92 ? 14.294 10.281 9.794 1.00 51.34 92 GLY A C 1
ATOM 611 O O . GLY A 1 92 ? 14.902 9.844 8.822 1.00 51.34 92 GLY A O 1
ATOM 612 N N . GLY A 1 93 ? 12.959 10.200 9.869 1.00 56.53 93 GLY A N 1
ATOM 613 C CA . GLY A 1 93 ? 12.148 9.520 8.856 1.00 56.53 93 GLY A CA 1
ATOM 614 C C . GLY A 1 93 ? 12.644 8.101 8.532 1.00 56.53 93 GLY A C 1
ATOM 615 O O . GLY A 1 93 ? 13.501 7.532 9.209 1.00 56.53 93 GLY A O 1
ATOM 616 N N . LEU A 1 94 ? 12.098 7.490 7.483 1.00 58.66 94 LEU A N 1
ATOM 617 C CA . LEU A 1 94 ? 12.620 6.212 6.980 1.00 58.66 94 LEU A CA 1
ATOM 618 C C . LEU A 1 94 ? 13.690 6.421 5.897 1.00 58.66 94 LEU A C 1
ATOM 620 O O . LEU A 1 94 ? 14.539 5.556 5.684 1.00 58.66 94 LEU A O 1
ATOM 624 N N . ILE A 1 95 ? 13.694 7.599 5.267 1.00 51.62 95 ILE A N 1
ATOM 625 C CA . ILE A 1 95 ? 14.629 7.992 4.207 1.00 51.62 95 ILE A CA 1
ATOM 626 C C . ILE A 1 95 ? 16.068 8.116 4.730 1.00 51.62 95 ILE A C 1
ATOM 628 O O . ILE A 1 95 ? 16.979 7.614 4.067 1.00 51.62 95 ILE A O 1
ATOM 632 N N . ASP A 1 96 ? 16.296 8.689 5.920 1.00 46.53 96 ASP A N 1
ATOM 633 C CA . ASP A 1 96 ? 17.663 8.890 6.440 1.00 46.53 96 ASP A CA 1
ATOM 634 C C . ASP A 1 96 ? 18.305 7.584 6.952 1.00 46.53 96 ASP A C 1
ATOM 636 O O . ASP A 1 96 ? 19.488 7.552 7.294 1.00 46.53 96 ASP A O 1
ATOM 640 N N . GLN A 1 97 ? 17.548 6.481 6.983 1.00 49.69 97 GLN A N 1
ATOM 641 C CA . GLN A 1 97 ? 17.994 5.167 7.465 1.00 49.69 97 GLN A CA 1
ATOM 642 C C . GLN A 1 97 ? 18.421 4.213 6.336 1.00 49.69 97 GLN A C 1
ATOM 644 O O . GLN A 1 97 ? 18.742 3.047 6.588 1.00 49.69 97 GLN A O 1
ATOM 649 N N . ARG A 1 98 ? 18.429 4.680 5.080 1.00 50.44 98 ARG A N 1
ATOM 650 C CA . ARG A 1 98 ? 18.721 3.852 3.903 1.00 50.44 98 ARG A CA 1
ATOM 651 C C . ARG A 1 98 ? 20.209 3.495 3.804 1.00 50.44 98 ARG A C 1
ATOM 653 O O . ARG A 1 98 ? 21.015 4.257 3.282 1.00 50.44 98 ARG A O 1
ATOM 660 N N . GLY A 1 99 ? 20.565 2.307 4.293 1.00 42.50 99 GLY A N 1
ATOM 661 C CA . GLY A 1 99 ? 21.846 1.649 4.017 1.00 42.50 99 GLY A CA 1
ATOM 662 C C . GLY A 1 99 ? 21.881 1.020 2.616 1.00 42.50 99 GLY A C 1
ATOM 663 O O . GLY A 1 99 ? 20.840 0.672 2.062 1.00 42.50 99 GLY A O 1
ATOM 664 N N . GLY A 1 100 ? 23.079 0.907 2.029 1.00 39.16 100 GLY A N 1
ATOM 665 C CA . GLY A 1 100 ? 23.290 0.411 0.662 1.00 39.16 100 GLY A CA 1
ATOM 666 C C . GLY A 1 100 ? 22.742 -1.002 0.415 1.00 39.16 100 GLY A C 1
ATOM 667 O O . GLY A 1 100 ? 22.794 -1.866 1.287 1.00 39.16 100 GLY A O 1
ATOM 668 N N . VAL A 1 101 ? 22.216 -1.228 -0.791 1.00 44.53 101 VAL A N 1
ATOM 669 C CA . VAL A 1 101 ? 21.572 -2.486 -1.199 1.00 44.53 101 VAL A CA 1
ATOM 670 C C . VAL A 1 101 ? 22.641 -3.535 -1.531 1.00 44.53 101 VAL A C 1
ATOM 672 O O . VAL A 1 101 ? 23.462 -3.317 -2.420 1.00 44.53 101 VAL A O 1
ATOM 675 N N . ALA A 1 102 ? 22.640 -4.673 -0.833 1.00 36.50 102 ALA A N 1
ATOM 676 C CA . ALA A 1 102 ? 23.512 -5.809 -1.141 1.00 36.50 102 ALA A CA 1
ATOM 677 C C . ALA A 1 102 ? 22.951 -6.635 -2.319 1.00 36.50 102 ALA A C 1
ATOM 679 O O . ALA A 1 102 ? 21.768 -6.978 -2.339 1.00 36.50 102 ALA A O 1
ATOM 680 N N . GLY A 1 103 ? 23.799 -6.953 -3.304 1.00 31.55 103 GLY A N 1
ATOM 681 C CA . GLY A 1 103 ? 23.443 -7.762 -4.479 1.00 31.55 103 GLY A CA 1
ATOM 682 C C . GLY A 1 103 ? 23.406 -9.278 -4.216 1.00 31.55 103 GLY A C 1
ATOM 683 O O . GLY A 1 103 ? 23.972 -9.767 -3.240 1.00 31.55 103 GLY A O 1
ATOM 684 N N . GLY A 1 104 ? 22.760 -10.040 -5.110 1.00 48.66 104 GLY A N 1
ATOM 685 C CA . GLY A 1 104 ? 22.687 -11.516 -5.073 1.00 48.66 104 GLY A CA 1
ATOM 686 C C . GLY A 1 104 ? 21.342 -12.074 -4.583 1.00 48.66 104 GLY A C 1
ATOM 687 O O . GLY A 1 104 ? 20.346 -11.361 -4.592 1.00 48.66 104 GLY A O 1
ATOM 688 N N . GLY A 1 105 ? 21.283 -13.344 -4.146 1.00 45.78 105 GLY A N 1
ATOM 689 C CA . GLY A 1 105 ? 20.051 -14.005 -3.651 1.00 45.78 105 GLY A CA 1
ATOM 690 C C . GLY A 1 105 ? 19.334 -13.263 -2.508 1.00 45.78 105 GLY A C 1
ATOM 691 O O . GLY A 1 105 ? 18.125 -13.404 -2.322 1.00 45.78 105 GLY A O 1
ATOM 692 N N . PHE A 1 106 ? 20.059 -12.380 -1.821 1.00 55.69 106 PHE A N 1
ATOM 693 C CA . PHE A 1 106 ? 19.524 -11.408 -0.873 1.00 55.69 106 PHE A CA 1
ATOM 694 C C . PHE A 1 106 ? 18.561 -10.400 -1.517 1.00 55.69 106 PHE A C 1
ATOM 696 O O . PHE A 1 106 ? 17.592 -10.015 -0.882 1.00 55.69 106 PHE A O 1
ATOM 703 N N . ALA A 1 107 ? 18.735 -10.029 -2.788 1.00 64.56 107 ALA A N 1
ATOM 704 C CA . ALA A 1 107 ? 17.839 -9.118 -3.500 1.00 64.56 107 ALA A CA 1
ATOM 705 C C . ALA A 1 107 ? 16.444 -9.724 -3.738 1.00 64.56 107 ALA A C 1
ATOM 707 O O . ALA A 1 107 ? 15.441 -9.020 -3.615 1.00 64.56 107 ALA A O 1
ATOM 708 N N . ALA A 1 108 ? 16.361 -11.028 -4.027 1.00 67.94 108 ALA A N 1
ATOM 709 C CA . ALA A 1 108 ? 15.086 -11.726 -4.204 1.00 67.94 108 ALA A CA 1
ATOM 710 C C . ALA A 1 108 ? 14.347 -11.896 -2.869 1.00 67.94 108 ALA A C 1
ATOM 712 O O . ALA A 1 108 ? 13.155 -11.602 -2.784 1.00 67.94 1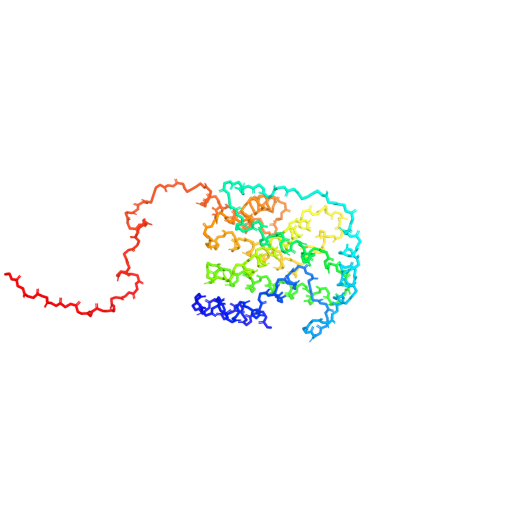08 ALA A O 1
ATOM 713 N N . ALA A 1 109 ? 15.066 -12.298 -1.814 1.00 71.88 109 ALA A N 1
ATOM 714 C CA . ALA A 1 109 ? 14.523 -12.361 -0.458 1.00 71.88 109 ALA A CA 1
ATOM 715 C C . ALA A 1 109 ? 14.062 -10.976 0.024 1.00 71.88 109 ALA A C 1
ATOM 717 O O . ALA A 1 109 ? 12.963 -10.834 0.551 1.00 71.88 109 ALA A O 1
ATOM 718 N N . THR A 1 110 ? 14.847 -9.932 -0.247 1.00 81.62 110 THR A N 1
ATOM 719 C CA . THR A 1 110 ? 14.485 -8.547 0.054 1.00 81.62 110 THR A CA 1
ATOM 720 C C . THR A 1 110 ? 13.242 -8.104 -0.707 1.00 81.62 110 THR A C 1
ATOM 722 O O . THR A 1 110 ? 12.345 -7.533 -0.097 1.00 81.62 110 THR A O 1
ATOM 725 N N . ALA A 1 111 ? 13.127 -8.390 -2.005 1.00 85.12 111 ALA A N 1
ATOM 726 C CA . ALA A 1 111 ? 11.928 -8.060 -2.775 1.00 85.12 111 ALA A CA 1
ATOM 727 C C . ALA A 1 111 ? 10.682 -8.798 -2.252 1.00 85.12 111 ALA A C 1
ATOM 729 O O . ALA A 1 111 ? 9.633 -8.179 -2.083 1.00 85.12 111 ALA A O 1
ATOM 730 N N . ALA A 1 112 ? 10.804 -10.085 -1.916 1.00 88.12 112 ALA A N 1
ATOM 731 C CA . ALA A 1 112 ? 9.711 -10.858 -1.329 1.00 88.12 112 ALA A CA 1
ATOM 732 C C . ALA A 1 112 ? 9.268 -10.292 0.031 1.00 88.12 112 ALA A C 1
ATOM 734 O O . ALA A 1 112 ? 8.072 -10.113 0.265 1.00 88.12 112 ALA A O 1
ATOM 735 N N . THR A 1 113 ? 10.215 -9.940 0.906 1.00 89.56 113 THR A N 1
ATOM 736 C CA . THR A 1 113 ? 9.913 -9.313 2.200 1.00 89.56 113 THR A CA 1
ATOM 737 C C . THR A 1 113 ? 9.255 -7.949 2.020 1.00 89.56 113 THR A C 1
ATOM 739 O O . THR A 1 113 ? 8.263 -7.668 2.687 1.00 89.56 113 THR A O 1
ATOM 742 N N . ARG A 1 114 ? 9.740 -7.125 1.080 1.00 91.19 114 ARG A N 1
ATOM 743 C CA . ARG A 1 114 ? 9.141 -5.820 0.760 1.00 91.19 114 ARG A CA 1
ATOM 744 C C . ARG A 1 114 ? 7.701 -5.956 0.282 1.00 91.19 114 ARG A C 1
ATOM 746 O O . ARG A 1 114 ? 6.837 -5.244 0.783 1.00 91.19 114 ARG A O 1
ATOM 753 N N . ALA A 1 115 ? 7.443 -6.872 -0.650 1.00 93.94 115 ALA A N 1
ATOM 754 C CA . ALA A 1 115 ? 6.098 -7.129 -1.152 1.00 93.94 115 ALA A CA 1
ATOM 755 C C . ALA A 1 115 ? 5.169 -7.593 -0.019 1.00 93.94 115 ALA A C 1
ATOM 757 O O . ALA A 1 115 ? 4.123 -6.988 0.198 1.00 93.94 115 ALA A O 1
ATOM 758 N N . ALA A 1 116 ? 5.596 -8.574 0.781 1.00 95.00 116 ALA A N 1
ATOM 759 C CA . ALA A 1 116 ? 4.801 -9.082 1.897 1.00 95.00 116 ALA A CA 1
ATOM 760 C C . ALA A 1 116 ? 4.536 -8.016 2.977 1.00 95.00 116 ALA A C 1
ATOM 762 O O . ALA A 1 116 ? 3.447 -7.971 3.551 1.00 95.00 116 ALA A O 1
ATOM 763 N N . ALA A 1 117 ? 5.512 -7.149 3.259 1.00 95.44 117 ALA A N 1
ATOM 764 C CA . ALA A 1 117 ? 5.354 -6.045 4.198 1.00 95.44 117 ALA A CA 1
ATOM 765 C C . ALA A 1 117 ? 4.326 -5.020 3.691 1.00 95.44 117 ALA A C 1
ATOM 767 O O . ALA A 1 117 ? 3.445 -4.607 4.443 1.00 95.44 117 ALA A O 1
ATOM 768 N N . LEU A 1 118 ? 4.383 -4.666 2.404 1.00 97.44 118 LEU A N 1
ATOM 769 C CA . LEU A 1 118 ? 3.429 -3.757 1.765 1.00 97.44 118 LEU A CA 1
ATOM 770 C C . LEU A 1 118 ? 2.013 -4.338 1.707 1.00 97.44 118 LEU A C 1
ATOM 772 O O . LEU A 1 118 ? 1.063 -3.635 2.034 1.00 97.44 118 LEU A O 1
ATOM 776 N N . GLU A 1 119 ? 1.866 -5.622 1.384 1.00 97.62 119 GLU A N 1
ATOM 777 C CA . GLU A 1 119 ? 0.577 -6.324 1.449 1.00 97.62 119 GLU A CA 1
ATOM 778 C C . GLU A 1 119 ? -0.001 -6.346 2.870 1.00 97.62 119 GLU A C 1
ATOM 780 O O . GLU A 1 119 ? -1.215 -6.287 3.060 1.00 97.62 119 GLU A O 1
ATOM 785 N N . CYS A 1 120 ? 0.856 -6.418 3.890 1.00 97.38 120 CYS A N 1
ATOM 786 C CA . CYS A 1 120 ? 0.418 -6.311 5.275 1.00 97.38 120 CYS A CA 1
ATOM 787 C C . CYS A 1 120 ? -0.048 -4.893 5.620 1.00 97.38 120 CYS A C 1
ATOM 789 O O . CYS A 1 120 ? -1.068 -4.743 6.294 1.00 97.38 120 CYS A O 1
ATOM 791 N N . LEU A 1 121 ? 0.669 -3.858 5.169 1.00 96.75 121 LEU A N 1
ATOM 792 C CA . LEU A 1 121 ? 0.251 -2.467 5.364 1.00 96.75 121 LEU A CA 1
ATOM 793 C C . LEU A 1 121 ? -1.078 -2.185 4.658 1.00 96.75 121 LEU A C 1
ATOM 795 O O . LEU A 1 121 ? -1.970 -1.611 5.276 1.00 96.75 121 LEU A O 1
ATOM 799 N N . GLU A 1 122 ? -1.231 -2.640 3.413 1.00 97.50 122 GLU A N 1
ATOM 800 C CA . GLU A 1 122 ? -2.495 -2.615 2.669 1.00 97.50 122 GLU A CA 1
ATOM 801 C C . GLU A 1 122 ? -3.614 -3.250 3.495 1.00 97.50 122 GLU A C 1
ATOM 803 O O . GLU A 1 122 ? -4.596 -2.582 3.807 1.00 97.50 122 GLU A O 1
ATOM 808 N N . ALA A 1 123 ? -3.433 -4.495 3.940 1.00 97.25 123 ALA A N 1
ATOM 809 C CA . ALA A 1 123 ? -4.456 -5.223 4.679 1.00 97.25 123 ALA A CA 1
ATOM 810 C C . ALA A 1 123 ? -4.871 -4.508 5.975 1.00 97.25 123 ALA A C 1
ATOM 812 O O . ALA A 1 123 ? -6.060 -4.437 6.294 1.00 97.25 123 ALA A O 1
ATOM 813 N N . VAL A 1 124 ? -3.911 -3.957 6.723 1.00 96.44 124 VAL A N 1
ATOM 814 C CA . VAL A 1 124 ? -4.178 -3.210 7.961 1.00 96.44 124 VAL A CA 1
ATOM 815 C C . VAL A 1 124 ? -4.907 -1.896 7.670 1.00 96.44 124 VAL A C 1
ATOM 817 O O . VAL A 1 124 ? -5.892 -1.584 8.343 1.00 96.44 124 VAL A O 1
ATOM 820 N N . LEU A 1 125 ? -4.466 -1.136 6.664 1.00 94.75 125 LEU A N 1
ATOM 821 C CA . LEU A 1 125 ? -5.093 0.129 6.271 1.00 94.75 125 LEU A CA 1
ATOM 822 C C . LEU A 1 125 ? -6.523 -0.089 5.769 1.00 94.75 125 LEU A C 1
ATOM 824 O O . LEU A 1 125 ? -7.430 0.627 6.195 1.00 94.75 125 LEU A O 1
ATOM 828 N N . THR A 1 126 ? -6.739 -1.107 4.940 1.00 95.50 126 THR A N 1
ATOM 829 C CA . THR A 1 126 ? -8.057 -1.484 4.418 1.00 95.50 126 THR A CA 1
ATOM 830 C C . THR A 1 126 ? -9.004 -1.924 5.538 1.00 95.50 126 THR A C 1
ATOM 832 O O . THR A 1 126 ? -10.162 -1.514 5.563 1.00 95.50 126 THR A O 1
ATOM 835 N N . SER A 1 127 ? -8.521 -2.722 6.495 1.00 94.00 127 SER A N 1
ATOM 836 C CA . SER A 1 127 ? -9.382 -3.338 7.519 1.00 94.00 127 SER A CA 1
ATOM 837 C C . SER A 1 127 ? -9.648 -2.426 8.718 1.00 94.00 127 SER A C 1
ATOM 839 O O . SER A 1 127 ? -10.708 -2.502 9.337 1.00 94.00 127 SER A O 1
ATOM 841 N N . ALA A 1 128 ? -8.687 -1.574 9.079 1.00 92.56 128 ALA A N 1
ATOM 842 C CA . ALA A 1 128 ? -8.726 -0.823 10.332 1.00 92.56 128 ALA A CA 1
ATOM 843 C C . ALA A 1 128 ? -8.161 0.591 10.244 1.00 92.56 128 ALA A C 1
ATOM 845 O O . ALA A 1 128 ? -8.024 1.250 11.273 1.00 92.56 128 ALA A O 1
ATOM 846 N N . GLY A 1 129 ? -7.859 1.092 9.045 1.00 89.94 129 GLY A N 1
ATOM 847 C CA . GLY A 1 129 ? -7.154 2.356 8.866 1.00 89.94 129 GLY A CA 1
ATOM 848 C C . GLY A 1 129 ? -7.788 3.554 9.581 1.00 89.94 129 GLY A C 1
ATOM 849 O O . GLY A 1 129 ? -7.050 4.444 10.000 1.00 89.94 129 GLY A O 1
ATOM 850 N N . ALA A 1 130 ? -9.113 3.569 9.755 1.00 89.44 130 ALA A N 1
ATOM 851 C CA . ALA A 1 130 ? -9.837 4.618 10.481 1.00 89.44 130 ALA A CA 1
ATOM 852 C C . ALA A 1 130 ? -9.710 4.527 12.013 1.00 89.44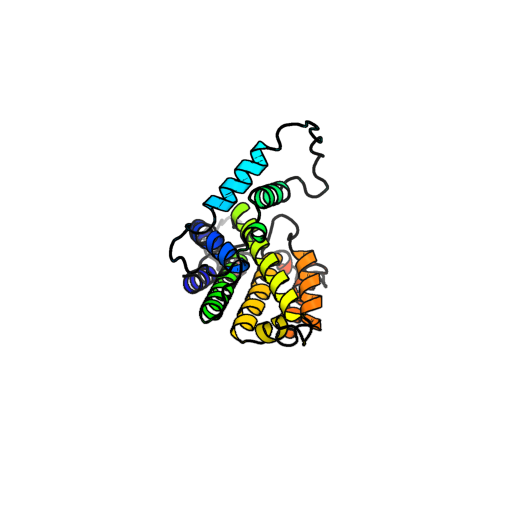 130 ALA A C 1
ATOM 854 O O . ALA A 1 130 ? -9.846 5.535 12.701 1.00 89.44 130 ALA A O 1
ATOM 855 N N . ALA A 1 131 ? -9.466 3.327 12.542 1.00 90.44 131 ALA A N 1
ATOM 856 C CA . ALA A 1 131 ? -9.361 3.046 13.972 1.00 90.44 131 ALA A CA 1
ATOM 857 C C . ALA A 1 131 ? -7.904 3.008 14.470 1.00 90.44 131 ALA A C 1
ATOM 859 O O . ALA A 1 131 ? -7.671 2.925 15.675 1.00 90.44 131 ALA A O 1
ATOM 860 N N . LEU A 1 132 ? -6.920 3.069 13.565 1.00 90.38 132 LEU A N 1
ATOM 861 C CA . LEU A 1 132 ? -5.503 3.077 13.922 1.00 90.38 132 LEU A CA 1
ATOM 862 C C . LEU A 1 132 ? -5.146 4.273 14.811 1.00 90.38 132 LEU A C 1
ATOM 864 O O . LEU A 1 132 ? -5.549 5.411 14.557 1.00 90.38 132 LEU A O 1
ATOM 868 N N . LYS A 1 133 ? -4.281 4.023 15.800 1.00 88.81 133 LYS A N 1
ATOM 869 C CA . LYS A 1 133 ? -3.637 5.088 16.574 1.00 88.81 133 LYS A CA 1
ATOM 870 C C . LYS A 1 133 ? -2.917 6.061 15.622 1.00 88.81 133 LYS A C 1
ATOM 872 O O . LYS A 1 133 ? -2.231 5.586 14.713 1.00 88.81 133 LYS A O 1
ATOM 877 N N . PRO A 1 134 ? -2.986 7.391 15.837 1.00 86.38 134 PRO A N 1
ATOM 878 C CA . PRO A 1 134 ? -2.448 8.364 14.885 1.00 86.38 134 PRO A CA 1
ATOM 879 C C . PRO A 1 134 ? -0.976 8.151 14.505 1.00 86.38 134 PRO A C 1
ATOM 881 O O . PRO A 1 134 ? -0.652 8.172 13.323 1.00 86.38 134 PRO A O 1
ATOM 884 N N . SER A 1 135 ? -0.102 7.822 15.464 1.00 84.75 135 SER A N 1
ATOM 885 C CA . SER A 1 135 ? 1.317 7.542 15.190 1.00 84.75 135 SER A CA 1
ATOM 886 C C . SER A 1 135 ? 1.532 6.317 14.291 1.00 84.75 135 SER A C 1
ATOM 888 O O . SER A 1 135 ? 2.339 6.358 13.366 1.00 84.75 135 SER A O 1
ATOM 890 N N . VAL A 1 136 ? 0.775 5.239 14.522 1.00 90.25 136 VAL A N 1
ATOM 891 C CA . VAL A 1 136 ? 0.811 4.012 13.706 1.00 90.25 136 VAL A CA 1
ATOM 892 C C . VAL A 1 136 ? 0.267 4.294 12.310 1.00 90.25 136 VAL A C 1
ATOM 894 O O . VAL A 1 136 ? 0.844 3.860 11.314 1.00 90.25 136 VAL A O 1
ATOM 897 N N . ARG A 1 137 ? -0.819 5.070 12.231 1.00 91.44 137 ARG A N 1
ATOM 898 C CA . ARG A 1 137 ? -1.420 5.466 10.962 1.00 91.44 137 ARG A CA 1
ATOM 899 C C . ARG A 1 137 ? -0.466 6.310 10.121 1.00 91.44 137 ARG A C 1
ATOM 901 O O . ARG A 1 137 ? -0.278 6.022 8.946 1.00 91.44 137 ARG A O 1
ATOM 908 N N . THR A 1 138 ? 0.141 7.326 10.725 1.00 89.00 138 THR A N 1
ATOM 909 C CA . THR A 1 138 ? 1.076 8.232 10.054 1.00 89.00 138 THR A CA 1
ATOM 910 C C . THR A 1 138 ? 2.329 7.486 9.580 1.00 89.00 138 THR A C 1
ATOM 912 O O . THR A 1 138 ? 2.772 7.713 8.457 1.00 89.00 138 THR A O 1
ATOM 915 N N . LEU A 1 139 ? 2.835 6.520 10.357 1.00 88.69 139 LEU A N 1
ATOM 916 C CA . LEU A 1 139 ? 3.942 5.656 9.934 1.00 88.69 139 LEU A CA 1
ATOM 917 C C . LEU A 1 139 ? 3.579 4.774 8.725 1.00 88.69 139 LEU A C 1
ATOM 919 O O . LEU A 1 139 ? 4.363 4.675 7.782 1.00 88.69 139 LEU A O 1
ATOM 923 N N . ALA A 1 140 ? 2.394 4.154 8.733 1.00 92.56 140 ALA A N 1
ATOM 924 C CA . ALA A 1 140 ? 1.916 3.341 7.613 1.00 92.56 140 ALA A CA 1
ATOM 925 C C . ALA A 1 140 ? 1.718 4.180 6.337 1.00 92.56 140 ALA A C 1
ATOM 927 O O . ALA A 1 140 ? 2.153 3.773 5.260 1.00 92.56 140 ALA A O 1
ATOM 928 N N . ASP A 1 141 ? 1.113 5.367 6.466 1.00 92.25 141 ASP A N 1
ATOM 929 C CA . ASP A 1 141 ? 0.907 6.301 5.355 1.00 92.25 141 ASP A CA 1
ATOM 930 C C . ASP A 1 141 ? 2.253 6.763 4.758 1.00 92.25 141 ASP A C 1
ATOM 932 O O . ASP A 1 141 ? 2.396 6.815 3.534 1.00 92.25 141 ASP A O 1
ATOM 936 N N . ALA A 1 142 ? 3.251 7.065 5.599 1.00 89.25 142 ALA A N 1
ATOM 937 C CA . ALA A 1 142 ? 4.589 7.463 5.154 1.00 89.25 142 ALA A CA 1
ATOM 938 C C . ALA A 1 142 ? 5.303 6.327 4.405 1.00 89.25 142 ALA A C 1
ATOM 940 O O . ALA A 1 142 ? 5.77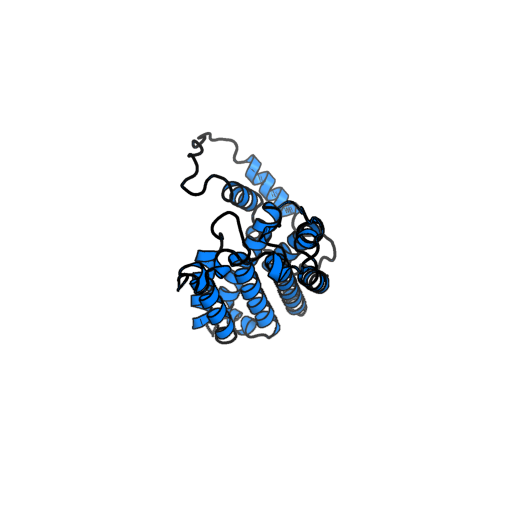8 6.526 3.286 1.00 89.25 142 ALA A O 1
ATOM 941 N N . ALA A 1 143 ? 5.305 5.113 4.964 1.00 91.00 143 ALA A N 1
ATOM 942 C CA . ALA A 1 143 ? 5.936 3.956 4.333 1.00 91.00 143 ALA A CA 1
ATOM 943 C C . ALA A 1 143 ? 5.302 3.604 2.977 1.00 91.00 143 ALA A C 1
ATOM 945 O O . ALA A 1 143 ? 6.017 3.324 2.013 1.00 91.00 143 ALA A O 1
ATOM 946 N N . ALA A 1 144 ? 3.969 3.670 2.873 1.00 94.56 144 ALA A N 1
ATOM 947 C CA . ALA A 1 144 ? 3.258 3.447 1.616 1.00 94.56 144 ALA A CA 1
ATOM 948 C C . ALA A 1 144 ? 3.616 4.505 0.555 1.00 94.56 144 ALA A C 1
ATOM 950 O O . ALA A 1 144 ? 3.866 4.161 -0.602 1.00 94.56 144 ALA A O 1
ATOM 951 N N . ALA A 1 145 ? 3.694 5.784 0.944 1.00 92.94 145 ALA A N 1
ATOM 952 C CA . ALA A 1 145 ? 4.088 6.868 0.045 1.00 92.94 145 ALA A CA 1
ATOM 953 C C . ALA A 1 145 ? 5.525 6.707 -0.464 1.00 92.94 145 ALA A C 1
ATOM 955 O O . ALA A 1 145 ? 5.772 6.810 -1.665 1.00 92.94 145 ALA A O 1
ATOM 956 N N . GLU A 1 146 ? 6.470 6.415 0.426 1.00 90.00 146 GLU A N 1
ATOM 957 C CA . GLU A 1 146 ? 7.877 6.248 0.064 1.00 90.00 146 GLU A CA 1
ATOM 958 C C . GLU A 1 146 ? 8.104 5.033 -0.840 1.00 90.00 146 GLU A C 1
ATOM 960 O O . GLU A 1 146 ? 8.796 5.133 -1.860 1.00 90.00 146 GLU A O 1
ATOM 965 N N . ALA A 1 147 ? 7.483 3.896 -0.516 1.00 91.75 147 ALA A N 1
ATOM 966 C CA . ALA A 1 147 ? 7.573 2.694 -1.335 1.00 91.75 147 ALA A CA 1
ATOM 967 C C . ALA A 1 147 ? 6.984 2.916 -2.735 1.00 91.75 147 ALA A C 1
ATOM 969 O O . ALA A 1 147 ? 7.599 2.521 -3.727 1.00 91.75 147 ALA A O 1
ATOM 970 N N . ALA A 1 148 ? 5.842 3.600 -2.837 1.00 94.25 148 ALA A N 1
ATOM 971 C CA . ALA A 1 148 ? 5.224 3.910 -4.120 1.00 94.25 148 ALA A CA 1
ATOM 972 C C . ALA A 1 148 ? 6.032 4.930 -4.938 1.00 94.25 148 ALA A C 1
ATOM 974 O O . ALA A 1 148 ? 6.188 4.757 -6.147 1.00 94.25 148 ALA A O 1
ATOM 975 N N . CYS A 1 149 ? 6.610 5.954 -4.301 1.00 91.38 149 CYS A N 1
ATOM 976 C CA . CYS A 1 149 ? 7.540 6.876 -4.957 1.00 91.38 149 CYS A CA 1
ATOM 977 C C . CYS A 1 149 ? 8.733 6.122 -5.557 1.00 91.38 149 CYS A C 1
ATOM 979 O O . CYS A 1 149 ? 9.071 6.330 -6.724 1.00 91.38 149 CYS A O 1
ATOM 981 N N . ALA A 1 150 ? 9.341 5.215 -4.786 1.00 88.88 150 ALA A N 1
ATOM 982 C CA . ALA A 1 150 ? 10.441 4.386 -5.265 1.00 88.88 150 ALA A CA 1
ATOM 983 C C . ALA A 1 150 ? 10.002 3.463 -6.416 1.00 88.88 150 ALA A C 1
ATOM 985 O O . ALA A 1 150 ? 10.713 3.368 -7.412 1.00 88.88 150 ALA A O 1
ATOM 986 N N . ALA A 1 151 ? 8.826 2.837 -6.313 1.00 90.06 151 ALA A N 1
ATOM 987 C CA . ALA A 1 151 ? 8.260 1.965 -7.341 1.00 90.06 151 ALA A CA 1
ATOM 988 C C . ALA A 1 151 ? 8.031 2.690 -8.677 1.00 90.06 151 ALA A C 1
ATOM 990 O O . ALA A 1 151 ? 8.410 2.183 -9.731 1.00 90.06 151 ALA A O 1
ATOM 991 N N . VAL A 1 152 ? 7.455 3.896 -8.653 1.00 90.88 152 VAL A N 1
ATOM 992 C CA . VAL A 1 152 ? 7.260 4.691 -9.875 1.00 90.88 152 VAL A CA 1
ATOM 993 C C . VAL A 1 152 ? 8.598 5.190 -10.423 1.00 90.88 152 VAL A C 1
ATOM 995 O O . VAL A 1 152 ? 8.798 5.213 -11.638 1.00 90.88 152 VAL A O 1
ATOM 998 N N . ALA A 1 153 ? 9.537 5.583 -9.559 1.00 88.06 153 ALA A N 1
ATOM 999 C CA . ALA A 1 153 ? 10.860 6.017 -9.996 1.00 88.06 153 ALA A CA 1
ATOM 1000 C C . ALA A 1 153 ? 11.611 4.898 -10.738 1.00 88.06 153 ALA A C 1
ATOM 1002 O O . ALA A 1 153 ? 12.172 5.157 -11.801 1.00 88.06 153 ALA A O 1
ATOM 1003 N N . THR A 1 154 ? 11.568 3.660 -10.235 1.00 85.06 154 THR A N 1
ATOM 1004 C CA . THR A 1 154 ? 12.199 2.511 -10.905 1.00 85.06 154 THR A CA 1
ATOM 1005 C C . THR A 1 154 ? 11.464 2.110 -12.180 1.00 85.06 154 THR A C 1
ATOM 1007 O O . THR A 1 154 ? 12.110 1.890 -13.199 1.00 85.06 154 THR A O 1
ATOM 1010 N N . ALA A 1 155 ? 10.126 2.088 -12.171 1.00 85.62 155 ALA A N 1
ATOM 1011 C CA . ALA A 1 155 ? 9.327 1.756 -13.354 1.00 85.62 155 ALA A CA 1
ATOM 1012 C C . ALA A 1 155 ? 9.499 2.757 -14.505 1.00 85.62 155 ALA A C 1
ATOM 1014 O O . ALA A 1 155 ? 9.395 2.387 -15.669 1.00 85.62 155 ALA A O 1
ATOM 1015 N N . THR A 1 156 ? 9.759 4.026 -14.180 1.00 85.75 156 THR A N 1
ATOM 1016 C CA . THR A 1 156 ? 9.932 5.101 -15.170 1.00 85.75 156 THR A CA 1
ATOM 1017 C C . THR A 1 156 ? 11.392 5.432 -15.465 1.00 85.75 156 THR A C 1
ATOM 1019 O O . THR A 1 156 ? 11.678 6.464 -16.077 1.00 85.75 156 THR A O 1
ATOM 1022 N N . ALA A 1 157 ? 12.320 4.577 -15.030 1.00 86.69 157 ALA A N 1
ATOM 1023 C CA . ALA A 1 157 ? 13.723 4.701 -15.385 1.00 86.69 157 ALA A CA 1
ATOM 1024 C C . ALA A 1 157 ? 13.915 4.531 -16.907 1.00 86.69 157 ALA A C 1
ATOM 1026 O O . ALA A 1 157 ? 13.159 3.793 -17.544 1.00 86.69 157 ALA A O 1
ATOM 1027 N N . PRO A 1 158 ? 14.928 5.185 -17.509 1.00 84.75 158 PRO A N 1
ATOM 1028 C CA . PRO A 1 158 ? 15.237 5.002 -18.923 1.00 84.75 158 PRO A CA 1
ATOM 1029 C C . PRO A 1 158 ? 15.471 3.520 -19.257 1.00 84.75 158 PRO A C 1
ATOM 1031 O O . PRO A 1 158 ? 16.099 2.833 -18.450 1.00 84.75 158 PRO A O 1
ATOM 1034 N N . PRO A 1 159 ? 15.077 3.031 -20.447 1.00 81.88 159 PRO A N 1
ATOM 1035 C CA . PRO A 1 159 ? 15.272 1.629 -20.835 1.00 81.88 159 PRO A CA 1
ATOM 1036 C C . PRO A 1 159 ? 16.736 1.165 -20.802 1.00 81.88 159 PRO A C 1
ATOM 1038 O O . PRO A 1 159 ? 17.012 -0.016 -20.628 1.00 81.88 159 PRO A O 1
ATOM 1041 N N . SER A 1 160 ? 17.679 2.101 -20.956 1.00 81.56 160 SER A N 1
ATOM 1042 C CA . SER A 1 160 ? 19.123 1.865 -20.864 1.00 81.56 160 SER A CA 1
ATOM 1043 C C . SER A 1 160 ? 19.654 1.768 -19.428 1.00 81.56 160 SER A C 1
ATOM 1045 O O . SER A 1 160 ? 20.826 1.457 -19.231 1.00 81.56 160 SER A O 1
ATOM 1047 N N . SER A 1 161 ? 18.827 2.055 -18.420 1.00 82.44 161 SER A N 1
ATOM 1048 C CA . SER A 1 161 ? 19.213 2.007 -17.012 1.00 82.44 161 SER A CA 1
ATOM 1049 C C . SER A 1 161 ? 19.118 0.579 -16.465 1.00 82.44 161 SER A C 1
ATOM 1051 O O . SER A 1 161 ? 18.105 -0.087 -16.696 1.00 82.44 161 SER A O 1
ATOM 1053 N N . PRO A 1 162 ? 20.086 0.116 -15.649 1.00 75.88 162 PRO A N 1
ATOM 1054 C CA . PRO A 1 162 ? 19.971 -1.169 -14.953 1.00 75.88 162 PRO A CA 1
ATOM 1055 C C . PRO A 1 162 ? 18.701 -1.252 -14.087 1.00 75.88 162 PRO A C 1
ATOM 1057 O O . PRO A 1 162 ? 18.103 -2.319 -13.972 1.00 75.88 162 PRO A O 1
ATOM 1060 N N . ALA A 1 163 ? 18.215 -0.115 -13.573 1.00 74.88 163 ALA A N 1
ATOM 1061 C CA . ALA A 1 163 ? 16.981 -0.049 -12.791 1.00 74.88 163 ALA A CA 1
ATOM 1062 C C . ALA A 1 163 ? 15.731 -0.474 -13.586 1.00 74.88 163 ALA A C 1
ATOM 1064 O O . ALA A 1 163 ? 14.802 -1.029 -13.004 1.00 74.88 163 ALA A O 1
ATOM 1065 N N . PHE A 1 164 ? 15.702 -0.247 -14.905 1.00 78.88 164 PHE A N 1
ATOM 1066 C CA . PHE A 1 164 ? 14.584 -0.658 -15.759 1.00 78.88 164 PHE A CA 1
ATOM 1067 C C . PHE A 1 164 ? 14.537 -2.185 -15.934 1.00 78.88 164 PHE A C 1
ATOM 1069 O O . PHE A 1 164 ? 13.470 -2.804 -15.865 1.00 78.88 164 PHE A O 1
ATOM 1076 N N . LEU A 1 165 ? 15.707 -2.809 -16.102 1.00 78.12 165 LEU A N 1
ATOM 1077 C CA . LEU A 1 165 ? 15.832 -4.265 -16.198 1.00 78.12 165 LEU A CA 1
ATOM 1078 C C . LEU A 1 165 ? 15.435 -4.939 -14.880 1.00 78.12 165 LEU A C 1
ATOM 1080 O O . LEU A 1 165 ? 14.649 -5.885 -14.884 1.00 78.12 165 LEU A O 1
ATOM 1084 N N . GLU A 1 166 ? 15.906 -4.410 -13.749 1.00 78.88 166 GLU A N 1
ATOM 1085 C CA . GLU A 1 166 ? 15.530 -4.907 -12.423 1.00 78.88 166 GLU A CA 1
ATOM 1086 C C . GLU A 1 166 ? 14.030 -4.754 -12.158 1.00 78.88 166 GLU A C 1
ATOM 1088 O O . GLU A 1 166 ? 13.385 -5.698 -11.692 1.00 78.88 166 GLU A O 1
ATOM 1093 N N . ALA A 1 167 ? 13.448 -3.603 -12.511 1.00 80.19 167 ALA A N 1
ATOM 1094 C CA . ALA A 1 167 ? 12.015 -3.358 -12.381 1.00 80.19 167 ALA A CA 1
ATOM 1095 C C . ALA A 1 167 ? 11.181 -4.372 -13.183 1.00 80.19 167 ALA A C 1
ATOM 1097 O O . ALA A 1 167 ? 10.077 -4.727 -12.778 1.00 80.19 167 ALA A O 1
ATOM 1098 N N . SER A 1 168 ? 11.697 -4.894 -14.289 1.00 83.12 168 SER A N 1
ATOM 1099 C CA . SER A 1 168 ? 10.966 -5.858 -15.117 1.00 83.12 168 SER A CA 1
ATOM 1100 C C . SER A 1 168 ? 10.936 -7.276 -14.530 1.00 83.12 168 SER A C 1
ATOM 1102 O O . SER A 1 168 ? 10.222 -8.139 -15.039 1.00 83.12 168 SER A O 1
ATOM 1104 N N . THR A 1 169 ? 11.672 -7.541 -13.445 1.00 88.19 169 THR A N 1
ATOM 1105 C CA . THR A 1 169 ? 11.660 -8.858 -12.793 1.00 88.19 169 THR A CA 1
ATOM 1106 C C . THR A 1 169 ? 10.323 -9.136 -12.086 1.00 88.19 169 THR A C 1
ATOM 1108 O O . THR A 1 169 ? 9.722 -8.217 -11.521 1.00 88.19 169 THR A O 1
ATOM 1111 N N . PRO A 1 170 ? 9.862 -10.404 -12.021 1.00 89.62 170 PRO A N 1
ATOM 1112 C CA . PRO A 1 170 ? 8.616 -10.757 -11.331 1.00 89.62 170 PRO A CA 1
ATOM 1113 C C . PRO A 1 170 ? 8.583 -10.319 -9.860 1.00 89.62 170 PRO A C 1
ATOM 1115 O O . PRO A 1 170 ? 7.552 -9.870 -9.364 1.00 89.62 170 PRO A O 1
ATOM 1118 N N . ALA A 1 171 ? 9.724 -10.399 -9.171 1.00 87.75 171 ALA A N 1
ATOM 1119 C CA . ALA A 1 171 ? 9.836 -9.991 -7.776 1.00 87.75 171 ALA A CA 1
ATOM 1120 C C . ALA A 1 171 ? 9.648 -8.474 -7.604 1.00 87.75 171 ALA A C 1
ATOM 1122 O O . ALA A 1 171 ? 8.923 -8.040 -6.712 1.00 87.75 171 ALA A O 1
ATOM 1123 N N . GLN A 1 172 ? 10.242 -7.657 -8.480 1.00 88.62 172 GLN A N 1
ATOM 1124 C CA . GLN A 1 172 ? 10.059 -6.203 -8.428 1.00 88.62 172 GLN A CA 1
ATOM 1125 C C . GLN A 1 172 ? 8.671 -5.774 -8.904 1.00 88.62 172 GLN A C 1
ATOM 1127 O O . GLN A 1 172 ? 8.122 -4.810 -8.374 1.00 88.62 172 GLN A O 1
ATOM 1132 N N . LEU A 1 173 ? 8.065 -6.497 -9.850 1.00 92.44 173 LEU A N 1
ATOM 1133 C CA . LEU A 1 173 ? 6.667 -6.287 -10.226 1.00 92.44 173 LEU A CA 1
ATOM 1134 C C . LEU A 1 173 ? 5.733 -6.476 -9.019 1.00 92.44 173 LEU A C 1
ATOM 1136 O O . LEU A 1 173 ? 4.868 -5.632 -8.788 1.00 92.44 173 LEU A O 1
ATOM 1140 N N . ALA A 1 174 ? 5.939 -7.537 -8.229 1.00 93.31 174 ALA A N 1
ATOM 1141 C CA . ALA A 1 174 ? 5.162 -7.791 -7.017 1.00 93.31 174 ALA A CA 1
ATOM 1142 C C . ALA A 1 174 ? 5.313 -6.654 -5.993 1.00 93.31 174 ALA A C 1
ATOM 1144 O O . ALA A 1 174 ? 4.314 -6.155 -5.479 1.00 93.31 174 ALA A O 1
ATOM 1145 N N . VAL A 1 175 ? 6.543 -6.169 -5.768 1.00 92.62 175 VAL A N 1
ATOM 1146 C CA . VAL A 1 175 ? 6.798 -5.009 -4.893 1.00 92.62 175 VAL A CA 1
ATOM 1147 C C . VAL A 1 175 ? 6.055 -3.766 -5.383 1.00 92.62 175 VAL A C 1
ATOM 1149 O O . VAL A 1 175 ? 5.427 -3.080 -4.580 1.00 92.62 175 VAL A O 1
ATOM 1152 N N . ARG A 1 176 ? 6.095 -3.465 -6.688 1.00 93.50 176 ARG A N 1
ATOM 1153 C CA . ARG A 1 176 ? 5.403 -2.289 -7.239 1.00 93.50 176 ARG A CA 1
ATOM 1154 C C . ARG A 1 176 ? 3.889 -2.398 -7.123 1.00 93.50 176 ARG A C 1
ATOM 1156 O O . ARG A 1 176 ? 3.256 -1.422 -6.734 1.00 93.50 176 ARG A O 1
ATOM 1163 N N . SER A 1 177 ? 3.322 -3.567 -7.426 1.00 95.94 177 SER A N 1
ATOM 1164 C CA . SER A 1 177 ? 1.883 -3.802 -7.270 1.00 95.94 177 SER A CA 1
ATOM 1165 C C . SER A 1 177 ? 1.464 -3.574 -5.821 1.00 95.94 177 SER A C 1
ATOM 1167 O O . SER A 1 177 ? 0.598 -2.744 -5.563 1.00 95.94 177 SER A O 1
ATOM 1169 N N . ALA A 1 178 ? 2.159 -4.210 -4.872 1.00 96.94 178 ALA A N 1
ATOM 1170 C CA . ALA A 1 178 ? 1.875 -4.059 -3.449 1.00 96.94 178 ALA A CA 1
ATOM 1171 C C . ALA A 1 178 ? 2.052 -2.607 -2.967 1.00 96.94 178 ALA A C 1
ATOM 1173 O O . ALA A 1 178 ? 1.287 -2.135 -2.130 1.00 96.94 178 ALA A O 1
ATOM 1174 N N . ALA A 1 179 ? 3.022 -1.864 -3.516 1.00 96.50 179 ALA A N 1
ATOM 1175 C CA . ALA A 1 179 ? 3.212 -0.448 -3.203 1.00 96.50 179 ALA A CA 1
ATOM 1176 C C . ALA A 1 179 ? 2.050 0.422 -3.705 1.00 96.50 179 ALA A C 1
ATOM 1178 O O . ALA A 1 179 ? 1.623 1.339 -3.003 1.00 96.50 179 ALA A O 1
ATOM 1179 N N . TYR A 1 180 ? 1.524 0.142 -4.901 1.00 97.31 180 TYR A N 1
ATOM 1180 C CA . TYR A 1 180 ? 0.354 0.842 -5.435 1.00 97.31 180 TYR A CA 1
ATOM 1181 C C . TYR A 1 180 ? -0.896 0.547 -4.607 1.00 97.31 180 TYR A C 1
ATOM 1183 O O . TYR A 1 180 ? -1.616 1.483 -4.257 1.00 97.31 180 TYR A O 1
ATOM 1191 N N . ASP A 1 181 ? -1.111 -0.714 -4.236 1.00 97.31 181 ASP A N 1
ATOM 1192 C CA . ASP A 1 181 ? -2.255 -1.122 -3.420 1.00 97.31 181 ASP A CA 1
ATOM 1193 C C . ASP A 1 181 ? -2.181 -0.512 -2.010 1.00 97.31 181 ASP A C 1
ATOM 1195 O O . ASP A 1 181 ? -3.152 0.084 -1.541 1.00 97.31 181 ASP A O 1
ATOM 1199 N N . ALA A 1 182 ? -1.007 -0.539 -1.368 1.00 97.12 182 ALA A N 1
ATOM 1200 C CA . ALA A 1 182 ? -0.790 0.085 -0.063 1.00 97.12 182 ALA A CA 1
ATOM 1201 C C . ALA A 1 182 ? -0.984 1.610 -0.104 1.00 97.12 182 ALA A C 1
ATOM 1203 O O . ALA A 1 182 ? -1.620 2.181 0.787 1.00 97.12 182 ALA A O 1
ATOM 1204 N N . LEU A 1 183 ? -0.485 2.289 -1.145 1.00 97.12 183 LEU A N 1
ATOM 1205 C CA . LEU A 1 183 ? -0.698 3.726 -1.313 1.00 97.12 183 LEU A CA 1
ATOM 1206 C C . LEU A 1 183 ? -2.180 4.047 -1.518 1.00 97.12 183 LEU A C 1
ATOM 1208 O O . LEU A 1 183 ? -2.687 4.991 -0.910 1.00 97.12 183 LEU A O 1
ATOM 1212 N N . LEU A 1 184 ? -2.887 3.268 -2.338 1.00 96.56 184 LEU A N 1
ATOM 1213 C CA . LEU A 1 184 ? -4.318 3.454 -2.550 1.00 96.56 184 LEU A CA 1
ATOM 1214 C C . LEU A 1 184 ? -5.098 3.250 -1.244 1.00 96.56 184 LEU A C 1
ATOM 1216 O O . LEU A 1 184 ? -5.901 4.111 -0.883 1.00 96.56 184 LEU A O 1
ATOM 1220 N N . ALA A 1 185 ? -4.807 2.186 -0.492 1.00 95.56 185 ALA A N 1
ATOM 1221 C CA . ALA A 1 185 ? -5.396 1.940 0.823 1.00 95.56 185 ALA A CA 1
ATOM 1222 C C . ALA A 1 185 ? -5.119 3.097 1.801 1.00 95.56 185 ALA A C 1
ATOM 1224 O O . ALA A 1 185 ? -6.029 3.544 2.500 1.00 95.56 185 ALA A O 1
ATOM 1225 N N . SER A 1 186 ? -3.904 3.663 1.793 1.00 93.69 186 SER A N 1
ATOM 1226 C CA . SER A 1 186 ? -3.545 4.828 2.621 1.00 93.69 186 SER A CA 1
ATOM 1227 C C . SER A 1 186 ? -4.386 6.072 2.308 1.00 93.69 186 SER A C 1
ATOM 1229 O O . SER A 1 186 ? -4.627 6.901 3.183 1.00 93.69 186 SER A O 1
ATOM 1231 N N . VAL A 1 187 ? -4.866 6.216 1.071 1.00 93.44 187 VAL A N 1
ATOM 1232 C CA . VAL A 1 187 ? -5.686 7.365 0.669 1.00 93.44 187 VAL A CA 1
ATOM 1233 C C . VAL A 1 187 ? -7.172 7.112 0.906 1.00 93.44 187 VAL A C 1
ATOM 1235 O O . VAL A 1 187 ? -7.881 8.027 1.319 1.00 93.44 187 VAL A O 1
ATOM 1238 N N . LEU A 1 188 ? -7.648 5.892 0.653 1.00 92.44 188 LEU A N 1
ATOM 1239 C CA . LEU A 1 188 ? -9.066 5.547 0.774 1.00 92.44 188 LEU A CA 1
ATOM 1240 C C . LEU A 1 188 ? -9.499 5.271 2.215 1.00 92.44 188 LEU A C 1
ATOM 1242 O O . LEU A 1 188 ? -10.666 5.473 2.549 1.00 92.44 188 LEU A O 1
ATOM 1246 N N . ALA A 1 189 ? -8.589 4.812 3.075 1.00 90.62 189 ALA A N 1
ATOM 1247 C CA . ALA A 1 189 ? -8.936 4.514 4.453 1.00 90.62 189 ALA A CA 1
ATOM 1248 C C . ALA A 1 189 ? -9.300 5.809 5.213 1.00 90.62 189 ALA A C 1
ATOM 1250 O O . ALA A 1 189 ? -8.468 6.725 5.254 1.00 90.62 189 ALA A O 1
ATOM 1251 N N . PRO A 1 190 ? -10.494 5.891 5.841 1.00 84.06 190 PRO A N 1
ATOM 1252 C CA . PRO A 1 190 ? -11.012 7.134 6.403 1.00 84.06 190 PRO A CA 1
ATOM 1253 C C . PRO A 1 190 ? -10.074 7.774 7.427 1.00 84.06 190 PRO A C 1
ATOM 1255 O O . PRO A 1 190 ? -9.476 7.093 8.260 1.00 84.06 190 PRO A O 1
ATOM 1258 N N . ARG A 1 191 ? -9.997 9.105 7.401 1.00 78.75 191 ARG A N 1
ATOM 1259 C CA . ARG A 1 191 ? -9.371 9.927 8.440 1.00 78.75 191 ARG A CA 1
ATOM 1260 C C . ARG A 1 191 ? -10.309 11.091 8.776 1.00 78.75 191 ARG A C 1
ATOM 1262 O O . ARG A 1 191 ? -11.098 11.493 7.923 1.00 78.75 191 ARG A O 1
ATOM 1269 N N . PRO A 1 192 ? -10.212 11.671 9.985 1.00 74.06 192 PRO A N 1
ATOM 1270 C CA . PRO A 1 192 ? -10.977 12.871 10.341 1.00 74.06 192 PRO A CA 1
ATOM 1271 C C . PRO A 1 192 ? -10.614 14.101 9.487 1.00 74.06 192 PRO A C 1
ATOM 1273 O O . PRO A 1 192 ? -11.330 15.096 9.505 1.00 74.06 192 PRO A O 1
ATOM 1276 N N . PHE A 1 193 ? -9.514 14.037 8.732 1.00 73.75 193 PHE A N 1
ATOM 1277 C CA . PHE A 1 193 ? -9.037 15.093 7.847 1.00 73.75 193 PHE A CA 1
ATOM 1278 C C . PHE A 1 193 ? -8.738 14.527 6.460 1.00 73.75 193 PHE A C 1
ATOM 1280 O O . PHE A 1 193 ? -8.642 13.312 6.276 1.00 73.75 193 PHE A O 1
ATOM 1287 N N . ARG A 1 194 ? -8.553 15.419 5.481 1.00 69.75 194 ARG A N 1
ATOM 1288 C CA . ARG A 1 194 ? -8.199 15.048 4.106 1.00 69.75 194 ARG A CA 1
ATOM 1289 C C . ARG A 1 194 ? -6.986 14.094 4.092 1.00 69.75 194 ARG A C 1
ATOM 1291 O O . ARG A 1 194 ? -6.007 14.389 4.780 1.00 69.75 194 ARG A O 1
ATOM 1298 N N . PRO A 1 195 ? -7.003 13.008 3.294 1.00 76.81 195 PRO A N 1
ATOM 1299 C CA . PRO A 1 195 ? -5.874 12.085 3.219 1.00 76.81 195 PRO A CA 1
ATOM 1300 C C . PRO A 1 195 ? -4.585 12.804 2.803 1.00 76.81 195 PRO A C 1
ATOM 1302 O O . PRO A 1 195 ? -4.553 13.507 1.788 1.00 76.81 195 PRO A O 1
ATOM 1305 N N . THR A 1 196 ? -3.517 12.614 3.577 1.00 77.31 196 THR A N 1
ATOM 1306 C CA . THR A 1 196 ? -2.214 13.286 3.408 1.00 77.31 196 THR A CA 1
ATOM 1307 C C . THR A 1 196 ? -1.556 12.947 2.071 1.00 77.31 196 THR A C 1
ATOM 1309 O O . THR A 1 196 ? -1.008 13.823 1.404 1.00 77.31 196 THR A O 1
ATOM 1312 N N . ASN A 1 197 ? -1.692 11.698 1.628 1.00 88.00 197 ASN A N 1
ATOM 1313 C CA . ASN A 1 197 ? -1.080 11.193 0.402 1.00 88.00 197 ASN A CA 1
ATOM 1314 C C . ASN A 1 197 ? -1.903 11.449 -0.869 1.00 88.00 197 ASN A C 1
ATOM 1316 O O . ASN A 1 197 ? -1.454 11.086 -1.950 1.00 88.00 197 ASN A O 1
ATOM 1320 N N . LEU A 1 198 ? -3.088 12.071 -0.794 1.00 89.94 198 LEU A N 1
ATOM 1321 C CA . LEU A 1 198 ? -4.005 12.171 -1.941 1.00 89.94 198 LEU A CA 1
ATOM 1322 C C . LEU A 1 198 ? -3.375 12.861 -3.163 1.00 89.94 198 LEU A C 1
ATOM 1324 O O . LEU A 1 198 ? -3.479 12.366 -4.285 1.00 89.94 198 LEU A O 1
ATOM 1328 N N . ALA A 1 199 ? -2.705 13.999 -2.954 1.00 89.88 199 ALA A N 1
ATOM 1329 C CA . ALA A 1 199 ? -2.065 14.734 -4.046 1.00 89.88 199 ALA A CA 1
ATOM 1330 C C . ALA A 1 199 ? -0.920 13.919 -4.669 1.00 89.88 199 ALA A C 1
ATOM 1332 O O . ALA A 1 199 ? -0.858 13.778 -5.893 1.00 89.88 199 ALA A O 1
ATOM 1333 N N . LEU A 1 200 ? -0.076 13.324 -3.822 1.00 91.25 200 LEU A N 1
ATOM 1334 C CA . LEU A 1 200 ? 1.039 12.470 -4.224 1.00 91.25 200 LEU A CA 1
ATOM 1335 C C . LEU A 1 200 ? 0.546 11.245 -5.003 1.00 91.25 200 LEU A C 1
ATOM 1337 O O . LEU A 1 200 ? 1.004 11.011 -6.118 1.00 91.25 200 LEU A O 1
ATOM 1341 N N . ALA A 1 201 ? -0.447 10.526 -4.483 1.00 94.50 201 ALA A N 1
ATOM 1342 C CA . ALA A 1 201 ? -1.025 9.354 -5.131 1.00 94.50 201 ALA A CA 1
ATOM 1343 C C . ALA A 1 201 ? -1.639 9.690 -6.489 1.00 94.50 201 ALA A C 1
ATOM 1345 O O . ALA A 1 201 ? -1.413 8.972 -7.462 1.00 94.50 201 ALA A O 1
ATOM 1346 N N . SER A 1 202 ? -2.327 10.830 -6.601 1.00 93.12 202 SER A N 1
ATOM 1347 C CA . SER A 1 202 ? -2.878 11.274 -7.883 1.00 93.12 202 SER A CA 1
ATOM 1348 C C . SER A 1 202 ? -1.793 11.553 -8.934 1.00 93.12 202 SER A C 1
ATOM 1350 O O . SER A 1 202 ? -1.999 11.277 -10.115 1.00 93.12 202 SER A O 1
ATOM 1352 N N . ALA A 1 203 ? -0.632 12.077 -8.527 1.00 94.38 203 ALA A N 1
ATOM 1353 C CA . ALA A 1 203 ? 0.491 12.323 -9.426 1.00 94.38 203 ALA A CA 1
ATOM 1354 C C . ALA A 1 203 ? 1.205 11.015 -9.806 1.00 94.38 203 ALA A C 1
ATOM 1356 O O . ALA A 1 203 ? 1.497 10.788 -10.983 1.00 94.38 203 ALA A O 1
ATOM 1357 N N . LEU A 1 204 ? 1.435 10.135 -8.826 1.00 95.44 204 LEU A N 1
ATOM 1358 C CA . LEU A 1 204 ? 2.087 8.844 -9.032 1.00 95.44 204 LEU A CA 1
ATOM 1359 C C . LEU A 1 204 ? 1.265 7.924 -9.931 1.00 95.44 204 LEU A C 1
ATOM 1361 O O . LEU A 1 204 ? 1.812 7.407 -10.900 1.00 95.44 204 LEU A O 1
ATOM 1365 N N . PHE A 1 205 ? -0.038 7.757 -9.688 1.00 96.19 205 PHE A N 1
ATOM 1366 C CA . PHE A 1 205 ? -0.860 6.871 -10.514 1.00 96.19 205 PHE A CA 1
ATOM 1367 C C . PHE A 1 205 ? -1.077 7.411 -11.930 1.00 96.19 205 PHE A C 1
ATOM 1369 O O . PHE A 1 205 ? -1.108 6.621 -12.870 1.00 96.19 205 PHE A O 1
ATOM 1376 N N . ARG A 1 206 ? -1.130 8.738 -12.134 1.00 94.56 206 ARG A N 1
ATOM 1377 C CA . ARG A 1 206 ? -1.093 9.316 -13.493 1.00 94.56 206 ARG A CA 1
ATOM 1378 C C . ARG A 1 206 ? 0.193 8.955 -14.224 1.00 94.56 206 ARG A C 1
ATOM 1380 O O . ARG A 1 206 ? 0.137 8.559 -15.383 1.00 94.56 206 ARG A O 1
ATOM 1387 N N . ARG A 1 207 ? 1.339 9.078 -13.551 1.00 94.19 207 ARG A N 1
ATOM 1388 C CA . ARG A 1 207 ? 2.643 8.735 -14.126 1.00 94.19 207 ARG A CA 1
ATOM 1389 C C . ARG A 1 207 ? 2.754 7.232 -14.395 1.00 94.19 207 ARG A C 1
ATOM 1391 O O . ARG A 1 207 ? 3.095 6.851 -15.508 1.00 94.19 207 ARG A O 1
ATOM 1398 N N . ALA A 1 208 ? 2.410 6.389 -13.425 1.00 93.56 208 ALA A N 1
ATOM 1399 C CA . ALA A 1 208 ? 2.438 4.933 -13.555 1.00 93.56 208 ALA A CA 1
ATOM 1400 C C . ALA A 1 208 ? 1.509 4.433 -14.671 1.00 93.56 208 ALA A C 1
ATOM 1402 O O . ALA A 1 208 ? 1.906 3.588 -1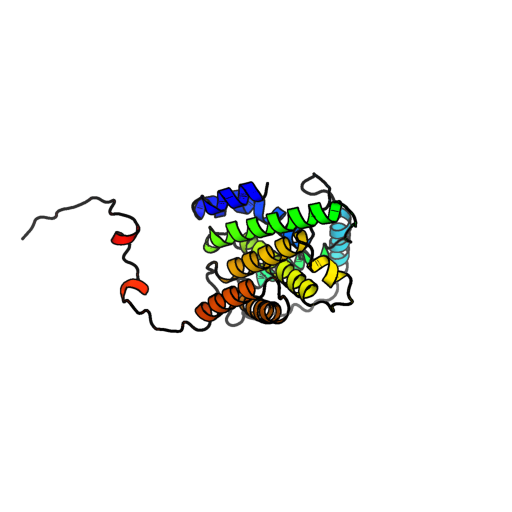5.462 1.00 93.56 208 ALA A O 1
ATOM 1403 N N . ARG A 1 209 ? 0.309 5.009 -14.813 1.00 94.81 209 ARG A N 1
ATOM 1404 C CA . ARG A 1 209 ? -0.615 4.674 -15.909 1.00 94.81 209 ARG A CA 1
ATOM 1405 C C . ARG A 1 209 ? 0.012 4.873 -17.291 1.00 94.81 209 ARG A C 1
ATOM 1407 O O . ARG A 1 209 ? -0.293 4.114 -18.202 1.00 94.81 209 ARG A O 1
ATOM 1414 N N . THR A 1 210 ? 0.852 5.892 -17.447 1.00 92.25 210 THR A N 1
ATOM 1415 C CA . THR A 1 210 ? 1.479 6.230 -18.731 1.00 92.25 210 THR A CA 1
ATOM 1416 C C . THR A 1 210 ? 2.790 5.478 -18.962 1.00 92.25 210 THR A C 1
ATOM 1418 O O . THR A 1 210 ? 3.087 5.117 -20.095 1.00 92.25 210 THR A O 1
ATOM 1421 N N . PHE A 1 211 ? 3.579 5.253 -17.909 1.00 89.75 211 PHE A N 1
ATOM 1422 C CA . PHE A 1 211 ? 4.980 4.833 -18.034 1.00 89.75 211 PHE A CA 1
ATOM 1423 C C . PHE A 1 211 ? 5.317 3.481 -17.381 1.00 89.75 211 PHE A C 1
ATOM 1425 O O . PHE A 1 211 ? 6.430 3.005 -17.563 1.00 89.75 211 PHE A O 1
ATOM 1432 N N . ASP A 1 212 ? 4.394 2.844 -16.651 1.00 90.94 212 ASP A N 1
ATOM 1433 C CA . ASP A 1 212 ? 4.552 1.482 -16.111 1.00 90.94 212 ASP A CA 1
ATOM 1434 C C . ASP A 1 212 ? 3.589 0.533 -16.848 1.00 90.94 212 ASP A C 1
ATOM 1436 O O . ASP A 1 212 ? 2.489 0.263 -16.358 1.00 90.94 212 ASP A O 1
ATOM 1440 N N . PRO A 1 213 ? 3.947 0.040 -18.050 1.00 89.19 213 PRO A N 1
ATOM 1441 C CA . PRO A 1 213 ? 3.026 -0.732 -18.887 1.00 89.19 213 PRO A CA 1
ATOM 1442 C C . PRO A 1 213 ? 2.526 -2.008 -18.199 1.00 89.19 213 PRO A C 1
ATOM 1444 O O . PRO A 1 213 ? 1.392 -2.425 -18.431 1.00 89.19 213 PRO A O 1
ATOM 1447 N N . ALA A 1 214 ? 3.330 -2.598 -17.310 1.00 91.69 214 ALA A N 1
ATOM 1448 C CA . ALA A 1 214 ? 2.971 -3.818 -16.597 1.00 91.69 214 ALA A CA 1
ATOM 1449 C C . ALA A 1 214 ? 1.848 -3.596 -15.567 1.00 91.69 214 ALA A C 1
ATOM 1451 O O . ALA A 1 214 ? 1.034 -4.489 -15.338 1.00 91.69 214 ALA A O 1
ATOM 1452 N N . LEU A 1 215 ? 1.771 -2.400 -14.973 1.00 94.56 215 LEU A N 1
ATOM 1453 C CA . LEU A 1 215 ? 0.784 -2.047 -13.946 1.00 94.56 215 LEU A CA 1
ATOM 1454 C C . LEU A 1 215 ? -0.145 -0.899 -14.367 1.00 94.56 215 LEU A C 1
ATOM 1456 O O . LEU A 1 215 ? -0.927 -0.406 -13.553 1.00 94.56 215 LEU A O 1
ATOM 1460 N N . ALA A 1 216 ? -0.141 -0.509 -15.644 1.00 94.25 216 ALA A N 1
ATOM 1461 C CA . ALA A 1 216 ? -0.933 0.607 -16.161 1.00 94.25 216 ALA A CA 1
ATOM 1462 C C . ALA A 1 216 ? -2.436 0.448 -15.881 1.00 94.25 216 ALA A C 1
ATOM 1464 O O . ALA A 1 216 ? -3.116 1.412 -15.524 1.00 94.25 216 ALA A O 1
ATOM 1465 N N . ARG A 1 217 ? -2.958 -0.785 -15.969 1.00 95.94 217 ARG A N 1
ATOM 1466 C CA . ARG A 1 217 ? -4.358 -1.098 -15.636 1.00 95.94 217 ARG A CA 1
ATOM 1467 C C . ARG A 1 217 ? -4.657 -0.913 -14.147 1.00 95.94 217 ARG A C 1
ATOM 1469 O O . ARG A 1 217 ? -5.728 -0.413 -13.807 1.00 95.94 217 ARG A O 1
ATOM 1476 N N . VAL A 1 218 ? -3.733 -1.315 -13.274 1.00 94.62 218 VAL A N 1
ATOM 1477 C CA . VAL A 1 218 ? -3.859 -1.161 -11.815 1.00 94.62 218 VAL A CA 1
ATOM 1478 C C . VAL A 1 218 ? -3.837 0.324 -11.457 1.00 94.62 218 VAL A C 1
ATOM 1480 O O . VAL A 1 218 ? -4.776 0.817 -10.836 1.00 94.62 218 VAL A O 1
ATOM 1483 N N . ALA A 1 219 ? -2.853 1.069 -11.966 1.00 95.00 219 ALA A N 1
ATOM 1484 C CA . ALA A 1 219 ? -2.752 2.514 -11.776 1.00 95.00 219 ALA A CA 1
ATOM 1485 C C . ALA A 1 219 ? -3.970 3.272 -12.339 1.00 95.00 219 ALA A C 1
ATOM 1487 O O . ALA A 1 219 ? -4.461 4.218 -11.725 1.00 95.00 219 ALA A O 1
ATOM 1488 N N . GLY A 1 220 ? -4.508 2.834 -13.482 1.00 95.62 220 GLY A N 1
ATOM 1489 C CA . GLY A 1 220 ? -5.730 3.390 -14.062 1.00 95.62 220 GLY A CA 1
ATOM 1490 C C . GLY A 1 220 ? -6.960 3.200 -13.170 1.00 95.62 220 GLY A C 1
ATOM 1491 O O . GLY A 1 220 ? -7.723 4.142 -12.980 1.00 95.62 220 GLY A O 1
ATOM 1492 N N . ARG A 1 221 ? -7.131 2.016 -12.571 1.00 95.38 221 ARG A N 1
ATOM 1493 C CA . ARG A 1 221 ? -8.215 1.757 -11.606 1.00 95.38 221 ARG A CA 1
ATOM 1494 C C . ARG A 1 221 ? -8.052 2.577 -10.331 1.00 95.38 221 ARG A C 1
ATOM 1496 O O . ARG A 1 221 ? -9.021 3.177 -9.880 1.00 95.38 221 ARG A O 1
ATOM 1503 N N . ALA A 1 222 ? -6.833 2.658 -9.801 1.00 95.06 222 ALA A N 1
ATOM 1504 C CA . ALA A 1 222 ? -6.531 3.482 -8.637 1.00 95.06 222 ALA A CA 1
ATOM 1505 C C . ALA A 1 222 ? -6.879 4.961 -8.887 1.00 95.06 222 ALA A C 1
ATOM 1507 O O . ALA A 1 222 ? -7.504 5.595 -8.041 1.00 95.06 222 ALA A O 1
ATOM 1508 N N . MET A 1 223 ? -6.567 5.492 -10.077 1.00 93.44 223 MET A N 1
ATOM 1509 C CA . MET A 1 223 ? -6.962 6.848 -10.480 1.00 93.44 223 MET A CA 1
ATOM 1510 C C . MET A 1 223 ? -8.476 7.064 -10.454 1.00 93.44 223 MET A C 1
ATOM 1512 O O . MET A 1 223 ? -8.915 8.076 -9.917 1.00 93.44 223 MET A O 1
ATOM 1516 N N . LEU A 1 224 ? -9.267 6.119 -10.971 1.00 91.38 224 LEU A N 1
ATOM 1517 C CA . LEU A 1 224 ? -10.732 6.218 -10.937 1.00 91.38 224 LEU A CA 1
ATOM 1518 C C . LEU A 1 224 ? -11.265 6.258 -9.497 1.00 91.38 224 LEU A C 1
ATOM 1520 O O . LEU A 1 224 ? -12.164 7.038 -9.192 1.00 91.38 224 LEU A O 1
ATOM 1524 N N . CYS A 1 225 ? -10.682 5.467 -8.591 1.00 91.00 225 CYS A N 1
ATOM 1525 C CA . CYS A 1 225 ? -11.030 5.518 -7.171 1.00 91.00 225 CYS A CA 1
ATOM 1526 C C . CYS A 1 225 ? -10.715 6.888 -6.555 1.00 91.00 225 CYS A C 1
ATOM 1528 O O . CYS A 1 225 ? -11.525 7.421 -5.801 1.00 91.00 225 CYS A O 1
ATOM 1530 N N . LEU A 1 226 ? -9.562 7.481 -6.883 1.00 89.94 226 LEU A N 1
ATOM 1531 C CA . LEU A 1 226 ? -9.204 8.812 -6.388 1.00 89.94 226 LEU A CA 1
ATOM 1532 C C . LEU A 1 226 ? -10.099 9.910 -6.971 1.00 89.94 226 LEU A C 1
ATOM 1534 O O . LEU A 1 226 ? -10.477 10.833 -6.253 1.00 89.94 226 LEU A O 1
ATOM 1538 N N . GLU A 1 227 ? -10.465 9.813 -8.247 1.00 86.31 227 GLU A N 1
ATOM 1539 C CA . GLU A 1 227 ? -11.402 10.740 -8.885 1.00 86.31 227 GLU A CA 1
ATOM 1540 C C . GLU A 1 227 ? -12.779 10.682 -8.224 1.00 86.31 227 GLU A C 1
ATOM 1542 O O . GLU A 1 227 ? -13.348 11.736 -7.962 1.00 86.31 227 GLU A O 1
ATOM 1547 N N . ALA A 1 228 ? -13.265 9.500 -7.832 1.00 81.75 228 ALA A N 1
ATOM 1548 C CA . ALA A 1 228 ? -14.515 9.374 -7.079 1.00 81.75 228 ALA A CA 1
ATOM 1549 C C . ALA A 1 228 ? -14.475 10.082 -5.707 1.00 81.75 228 ALA A C 1
ATOM 1551 O O . ALA A 1 228 ? -15.506 10.556 -5.232 1.00 81.75 228 ALA A O 1
ATOM 1552 N N . VAL A 1 229 ? -13.295 10.185 -5.082 1.00 78.50 229 VAL A N 1
ATOM 1553 C CA . VAL A 1 229 ? -13.098 10.908 -3.811 1.00 78.50 229 VAL A CA 1
ATOM 1554 C C . VAL A 1 229 ? -12.986 12.423 -4.025 1.00 78.50 229 VAL A C 1
ATOM 1556 O O . VAL A 1 229 ? -13.476 13.197 -3.207 1.00 78.50 229 VAL A O 1
ATOM 1559 N N . VAL A 1 230 ? -12.326 12.867 -5.099 1.00 78.69 230 VAL A N 1
ATOM 1560 C CA . VAL A 1 230 ? -12.080 14.299 -5.375 1.00 78.69 230 VAL A CA 1
ATOM 1561 C C . VAL A 1 230 ? -13.271 14.967 -6.067 1.00 78.69 230 VAL A C 1
ATOM 1563 O O . VAL A 1 230 ? -13.581 16.126 -5.794 1.00 78.69 230 VAL A O 1
ATOM 1566 N N . HIS A 1 231 ? -13.934 14.236 -6.957 1.00 76.62 231 HIS A N 1
ATOM 1567 C CA . HIS A 1 231 ? -15.050 14.674 -7.781 1.00 76.62 231 HIS A CA 1
ATOM 1568 C C . HIS A 1 231 ? -16.165 13.623 -7.710 1.00 76.62 231 HIS A C 1
ATOM 1570 O O . HIS A 1 231 ? -16.333 12.846 -8.652 1.00 76.62 231 HIS A O 1
ATOM 1576 N N . PRO A 1 232 ? -16.930 13.566 -6.604 1.00 66.75 232 PRO A N 1
ATOM 1577 C CA . PRO A 1 232 ? -18.094 12.693 -6.532 1.00 66.75 232 PRO A CA 1
ATOM 1578 C C . PRO A 1 232 ? -19.058 13.066 -7.667 1.00 66.75 232 PRO A C 1
ATOM 1580 O O . PRO A 1 232 ? -19.673 14.129 -7.662 1.00 66.75 232 PRO A O 1
ATOM 1583 N N . ALA A 1 233 ? -19.122 12.207 -8.688 1.00 60.72 233 ALA A N 1
ATOM 1584 C CA . ALA A 1 233 ? -19.705 12.528 -9.990 1.00 60.72 233 ALA A CA 1
ATOM 1585 C C . ALA A 1 233 ? -21.241 12.622 -9.989 1.00 60.72 233 ALA A C 1
ATOM 1587 O O . ALA A 1 233 ? -21.830 12.974 -11.009 1.00 60.72 233 ALA A O 1
ATOM 1588 N N . ALA A 1 234 ? -21.903 12.310 -8.873 1.00 59.47 234 ALA A N 1
ATOM 1589 C CA . ALA A 1 234 ? -23.349 12.406 -8.775 1.00 59.47 234 ALA A CA 1
ATOM 1590 C C . ALA A 1 234 ? -23.815 12.640 -7.331 1.00 59.47 234 ALA A C 1
ATOM 1592 O O . ALA A 1 234 ? -23.210 12.101 -6.396 1.00 59.47 234 ALA A O 1
ATOM 1593 N N . PRO A 1 235 ? -24.925 13.379 -7.135 1.00 63.09 235 PRO A N 1
ATOM 1594 C CA . PRO A 1 235 ? -25.688 13.271 -5.903 1.00 63.09 235 PRO A CA 1
ATOM 1595 C C . PRO A 1 235 ? -26.090 11.800 -5.689 1.00 63.09 235 PRO A C 1
ATOM 1597 O O . PRO A 1 235 ? -26.300 11.073 -6.666 1.00 63.09 235 PRO A O 1
ATOM 1600 N N . PRO A 1 236 ? -26.190 11.333 -4.434 1.00 66.38 236 PRO A N 1
ATOM 1601 C CA . PRO A 1 236 ? -26.537 9.948 -4.148 1.00 66.38 236 PRO A CA 1
ATOM 1602 C C . PRO A 1 236 ? -27.848 9.578 -4.850 1.00 66.38 236 PRO A C 1
ATOM 1604 O O . PRO A 1 236 ? -28.886 10.175 -4.579 1.00 66.38 236 PRO A O 1
ATOM 1607 N N . LEU A 1 237 ? -27.803 8.593 -5.755 1.00 66.44 237 LEU A N 1
ATOM 1608 C CA . LEU A 1 237 ? -28.958 8.191 -6.577 1.00 66.44 237 LEU A CA 1
ATOM 1609 C C . LEU A 1 237 ? -30.123 7.630 -5.747 1.00 66.44 237 LEU A C 1
ATOM 1611 O O . LEU A 1 237 ? -31.228 7.461 -6.254 1.00 66.44 237 LEU A O 1
ATOM 1615 N N . HIS A 1 238 ? -29.876 7.323 -4.474 1.00 71.31 238 HIS A N 1
ATOM 1616 C CA . HIS A 1 238 ? -30.850 6.752 -3.566 1.00 71.31 238 HIS A CA 1
ATOM 1617 C C . HIS A 1 238 ? -30.824 7.512 -2.227 1.00 71.31 238 HIS A C 1
ATOM 1619 O O . HIS A 1 238 ? -29.742 7.672 -1.661 1.00 71.31 238 HIS A O 1
ATOM 1625 N N . PRO A 1 239 ? -31.971 7.908 -1.643 1.00 64.81 239 PRO A N 1
ATOM 1626 C CA . PRO A 1 239 ? -32.014 8.592 -0.341 1.00 64.81 239 PRO A CA 1
ATOM 1627 C C . PRO A 1 239 ? -31.272 7.834 0.778 1.00 64.81 239 PRO A C 1
ATOM 1629 O O . PRO A 1 239 ? -30.569 8.422 1.594 1.00 64.81 239 PRO A O 1
ATOM 1632 N N . ARG A 1 240 ? -31.340 6.495 0.755 1.00 64.44 240 ARG A N 1
ATOM 1633 C CA . ARG A 1 240 ? -30.579 5.593 1.653 1.00 64.44 240 ARG A CA 1
ATOM 1634 C C . ARG A 1 240 ? -29.059 5.565 1.451 1.00 64.44 240 ARG A C 1
ATOM 1636 O O . ARG A 1 240 ? -28.370 4.983 2.274 1.00 64.44 240 ARG A O 1
ATOM 1643 N N . ALA A 1 241 ? -28.518 6.144 0.384 1.00 63.75 241 ALA A N 1
ATOM 1644 C CA . ALA A 1 241 ? -27.068 6.231 0.208 1.00 63.75 241 ALA A CA 1
ATOM 1645 C C . ALA A 1 241 ? -26.444 7.341 1.078 1.00 63.75 241 ALA A C 1
ATOM 1647 O O . ALA A 1 241 ? -25.250 7.294 1.351 1.00 63.75 241 ALA A O 1
ATOM 1648 N N . ILE A 1 242 ? -27.251 8.299 1.557 1.00 61.66 242 ILE A N 1
ATOM 1649 C CA . ILE A 1 242 ? -26.830 9.327 2.526 1.00 61.66 242 ILE A CA 1
ATOM 1650 C C . ILE A 1 242 ? -26.817 8.753 3.948 1.00 61.66 242 ILE A C 1
ATOM 1652 O O . ILE A 1 242 ? -25.914 9.038 4.730 1.00 61.66 242 ILE A O 1
ATOM 1656 N N . ALA A 1 243 ? -27.806 7.917 4.270 1.00 60.50 243 ALA A N 1
ATOM 1657 C CA . ALA A 1 243 ? -27.922 7.223 5.546 1.00 60.50 243 ALA A CA 1
ATOM 1658 C C . ALA A 1 243 ? -28.469 5.804 5.311 1.00 60.50 243 ALA A C 1
ATOM 1660 O O . ALA A 1 243 ? -29.686 5.624 5.174 1.00 60.50 243 ALA A O 1
ATOM 1661 N N . PRO A 1 244 ? -27.594 4.787 5.228 1.00 59.22 244 PRO A N 1
ATOM 1662 C CA . PRO A 1 244 ? -28.031 3.407 5.102 1.00 59.22 244 PRO A CA 1
ATOM 1663 C C . PRO A 1 244 ? -28.836 3.007 6.349 1.00 59.22 244 PRO A C 1
ATOM 1665 O O . PRO A 1 244 ? -28.364 3.235 7.467 1.00 59.22 244 PRO A O 1
ATOM 1668 N N . PRO A 1 245 ? -30.033 2.413 6.206 1.00 59.66 245 PRO A N 1
ATOM 1669 C CA . PRO A 1 245 ? -30.816 1.950 7.344 1.00 59.66 245 PRO A CA 1
ATOM 1670 C C . PRO A 1 245 ? -30.031 0.875 8.090 1.00 59.66 245 PRO A C 1
ATOM 1672 O O . PRO A 1 245 ? -29.737 -0.187 7.536 1.00 59.66 245 PRO A O 1
ATOM 1675 N N . ARG A 1 246 ? -29.694 1.150 9.352 1.00 57.41 246 ARG A N 1
ATOM 1676 C CA . ARG A 1 246 ? -28.928 0.230 10.207 1.00 57.41 246 ARG A CA 1
ATOM 1677 C C . ARG A 1 246 ? -29.635 -1.118 10.379 1.00 57.41 246 ARG A C 1
ATOM 1679 O O . ARG A 1 246 ? -28.976 -2.153 10.377 1.00 57.41 246 ARG A O 1
ATOM 1686 N N . GLU A 1 247 ? -30.964 -1.092 10.436 1.00 61.19 247 GLU A N 1
ATOM 1687 C CA . GLU A 1 247 ? -31.845 -2.253 10.630 1.00 61.19 247 GLU A CA 1
ATOM 1688 C C . GLU A 1 247 ? -31.770 -3.283 9.493 1.00 61.19 247 GLU A C 1
ATOM 1690 O O . GLU A 1 247 ? -31.924 -4.477 9.732 1.00 61.19 247 GLU A O 1
ATOM 1695 N N . LEU A 1 248 ? -31.490 -2.848 8.258 1.00 57.91 248 LEU A N 1
ATOM 1696 C CA . LEU A 1 248 ? -31.433 -3.737 7.090 1.00 57.91 248 LEU A CA 1
ATOM 1697 C C . LEU A 1 248 ? -30.048 -4.344 6.843 1.00 57.91 248 LEU A C 1
ATOM 1699 O O . LEU A 1 248 ? -29.944 -5.341 6.137 1.00 57.91 248 LEU A O 1
ATOM 1703 N N . LEU A 1 249 ? -28.988 -3.744 7.392 1.00 56.28 249 LEU A N 1
ATOM 1704 C CA . LEU A 1 249 ? -27.600 -4.139 7.118 1.00 56.28 249 LEU A CA 1
ATOM 1705 C C . LEU A 1 249 ? -26.987 -5.027 8.203 1.00 56.28 249 LEU A C 1
ATOM 1707 O O . LEU A 1 249 ? -26.080 -5.795 7.897 1.00 56.28 249 LEU A O 1
ATOM 1711 N N . TYR A 1 250 ? -27.470 -4.940 9.444 1.00 58.75 250 TYR A N 1
ATOM 1712 C CA . TYR A 1 250 ? -26.898 -5.685 10.572 1.00 58.75 250 TYR A CA 1
ATOM 1713 C C . TYR A 1 250 ? -27.786 -6.811 11.112 1.00 58.75 250 TYR A C 1
ATOM 1715 O O . TYR A 1 250 ? -27.362 -7.506 12.030 1.00 58.75 250 TYR A O 1
ATOM 1723 N N . GLY A 1 251 ? -28.955 -7.050 10.504 1.00 46.16 251 GLY A N 1
ATOM 1724 C CA . GLY A 1 251 ? -29.905 -8.070 10.949 1.00 46.16 251 GLY A CA 1
ATOM 1725 C C . GLY A 1 251 ? -30.568 -7.674 12.269 1.00 46.16 251 GLY A C 1
ATOM 1726 O O . GLY A 1 251 ? -29.901 -7.370 13.253 1.00 46.16 251 GLY A O 1
ATOM 1727 N N . GLY A 1 252 ? -31.900 -7.645 12.285 1.00 45.62 252 GLY A N 1
ATOM 1728 C CA . GLY A 1 252 ? -32.684 -7.324 13.474 1.00 45.62 252 GLY A CA 1
ATOM 1729 C C . GLY A 1 252 ? -32.318 -8.228 14.652 1.00 45.62 252 GLY A C 1
ATOM 1730 O O . GLY A 1 252 ? -32.671 -9.403 14.681 1.00 45.62 252 GLY A O 1
ATOM 1731 N N . GLY A 1 253 ? -31.608 -7.659 15.621 1.00 49.47 253 GLY A N 1
ATOM 1732 C CA . GLY A 1 253 ? -31.313 -8.256 16.914 1.00 49.47 253 GLY A CA 1
ATOM 1733 C C . GLY A 1 253 ? -31.627 -7.240 18.005 1.00 49.47 253 GLY A C 1
ATOM 1734 O O . GLY A 1 253 ? -30.781 -6.426 18.356 1.00 49.47 253 GLY A O 1
ATOM 1735 N N . GLY A 1 254 ? -32.862 -7.282 18.500 1.00 38.81 254 GLY A N 1
ATOM 1736 C CA . GLY A 1 254 ? -33.401 -6.441 19.575 1.00 38.81 254 GLY A CA 1
ATOM 1737 C C . GLY A 1 254 ? -34.877 -6.170 19.272 1.00 38.81 254 GLY A C 1
ATOM 1738 O O . GLY A 1 254 ? -35.172 -5.578 18.246 1.00 38.81 254 GLY A O 1
ATOM 1739 N N . GLY A 1 255 ? -35.870 -6.667 20.007 1.00 41.53 255 GLY A N 1
ATOM 1740 C CA . GLY A 1 255 ? -35.911 -6.909 21.445 1.00 41.53 255 GLY A CA 1
ATOM 1741 C C . GLY A 1 255 ? -36.471 -5.664 22.137 1.00 41.53 255 GLY A C 1
ATOM 1742 O O . GLY A 1 255 ? -35.720 -4.720 22.347 1.00 41.53 255 GLY A O 1
ATOM 1743 N N . GLY A 1 256 ? -37.764 -5.706 22.493 1.00 39.00 256 GLY A N 1
ATOM 1744 C CA . GLY A 1 256 ? -38.493 -4.676 23.256 1.00 39.00 256 GLY A CA 1
ATOM 1745 C C . GLY A 1 256 ? -39.109 -3.574 22.383 1.00 39.00 256 GLY A C 1
ATOM 1746 O O . GLY A 1 256 ? -38.435 -3.040 21.517 1.00 39.00 256 GLY A O 1
ATOM 1747 N N . GLY A 1 257 ? -40.367 -3.171 22.524 1.00 38.25 257 GLY A N 1
ATOM 1748 C CA . GLY A 1 257 ? -41.435 -3.547 23.442 1.00 38.25 257 GLY A CA 1
ATOM 1749 C C . GLY A 1 257 ? -42.754 -3.120 22.794 1.00 38.25 257 GLY A C 1
ATOM 1750 O O . GLY A 1 257 ? -42.807 -2.085 22.130 1.00 38.25 257 GLY A O 1
ATOM 1751 N N . GLY A 1 258 ? -43.775 -3.967 22.900 1.00 34.41 258 GLY A N 1
ATOM 1752 C CA . GLY A 1 258 ? -45.134 -3.578 22.551 1.00 34.41 258 GLY A CA 1
ATOM 1753 C C . GLY A 1 258 ? -45.672 -2.721 23.682 1.00 34.41 258 GLY A C 1
ATOM 1754 O O . GLY A 1 258 ? -45.993 -3.260 24.737 1.00 34.41 258 GLY A O 1
ATOM 1755 N N . ASP A 1 259 ? -45.716 -1.413 23.465 1.00 40.25 259 ASP A N 1
ATOM 1756 C CA . ASP A 1 259 ? -46.643 -0.550 24.180 1.00 40.25 259 ASP A CA 1
ATOM 1757 C C . ASP A 1 259 ? -47.988 -0.676 23.449 1.00 40.25 259 ASP A C 1
ATOM 1759 O O . ASP A 1 259 ? -48.193 -0.095 22.381 1.00 40.25 259 ASP A O 1
ATOM 1763 N N . ASP A 1 260 ? -48.856 -1.530 23.994 1.00 43.41 260 ASP A N 1
ATOM 1764 C CA . ASP A 1 260 ? -50.300 -1.423 23.806 1.00 43.41 260 ASP A CA 1
ATOM 1765 C C . ASP A 1 260 ? -50.763 -0.202 24.607 1.00 43.41 260 ASP A C 1
ATOM 1767 O O . ASP A 1 260 ? -50.631 -0.195 25.828 1.00 43.41 260 ASP A O 1
ATOM 1771 N N . ASP A 1 261 ? -51.281 0.814 23.918 1.00 41.09 261 ASP A N 1
ATOM 1772 C CA . ASP A 1 261 ? -52.333 1.705 24.419 1.00 41.09 261 ASP A CA 1
ATOM 1773 C C . ASP A 1 261 ? -52.889 2.545 23.253 1.00 41.09 261 ASP A C 1
ATOM 1775 O O . ASP A 1 261 ? -52.186 3.376 22.667 1.00 41.09 261 ASP A O 1
ATOM 1779 N N . GLY A 1 262 ? -54.167 2.319 22.921 1.00 37.00 262 GLY A N 1
ATOM 1780 C CA . GLY A 1 262 ? -54.936 3.075 21.924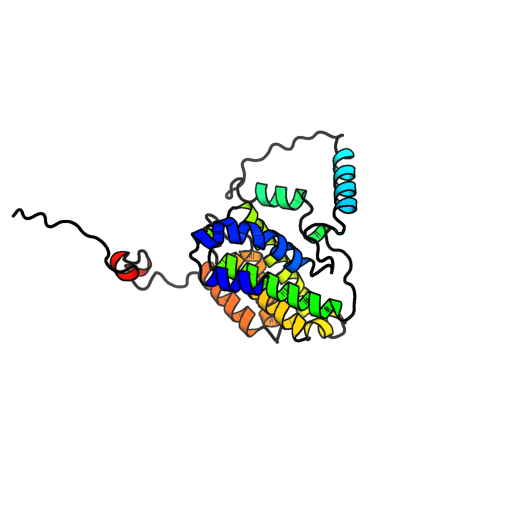 1.00 37.00 262 GLY A CA 1
ATOM 1781 C C . GLY A 1 262 ? -56.129 2.322 21.357 1.00 37.00 262 GLY A C 1
ATOM 1782 O O . GLY A 1 262 ? -56.011 1.861 20.201 1.00 37.00 262 GLY A O 1
#